Protein AF-0000000077170515 (afdb_homodimer)

Organism: Gloeobacter violaceus (strain ATCC 29082 / PCC 7421) (NCBI:txid251221)

Secondary structure (DSSP, 8-state):
----EEE-HHHHHHHHTT-HHHHHHHHTS-GGGEEEEHHHHHHHHHHHHH-HHHHHHHHHHHHHHHHHSEEEPB-HHHHHHHHHHHHHHHHTT----HHHHHHHHHHHHHTPEEE-S-HHHHTTSTT-EEE-S--/----EEE-HHHHHHHHTT-HHHHHHHHTS-GGGEEEEHHHHHHHHHHHHH-HHHHHHHHHHHHHHHHHSEEEPB-HHHHHHHHHHHHHHHHTT----HHHHHHHHHHHHHTPEEE-S-HHHHTTSTT-EEE-S--

Solvent-accessible surface area (backbone atoms only — not comparable to full-atom values): 13955 Å² total; per-residue (Å²): 132,93,70,42,34,35,45,32,58,65,39,52,51,34,41,67,68,57,32,65,44,35,44,53,51,55,74,72,41,62,44,90,35,35,28,35,39,15,67,43,46,15,53,49,46,21,52,41,65,75,36,58,76,59,23,67,70,37,46,64,56,49,52,53,48,61,72,55,35,42,73,40,54,42,35,60,64,22,18,43,39,14,7,50,49,46,35,54,27,46,76,70,71,58,62,75,53,77,67,54,34,49,54,48,8,41,27,43,63,69,69,26,38,32,29,31,76,61,52,79,68,53,68,72,44,83,81,58,42,77,43,52,47,75,107,131,92,68,43,35,36,46,32,59,65,40,52,51,35,40,67,67,58,34,64,45,36,44,55,52,53,73,73,42,62,45,89,34,34,28,35,40,15,67,43,47,15,53,50,45,20,53,43,65,75,36,58,76,59,23,68,70,37,46,64,55,49,52,51,48,61,72,56,34,43,74,40,54,42,35,60,65,21,18,43,38,13,8,48,50,47,36,54,28,46,76,69,72,60,62,75,53,78,68,55,34,48,52,48,9,40,25,43,61,68,67,26,36,33,30,31,78,62,51,80,68,53,68,73,42,84,80,57,40,77,42,51,47,74,106

pLDDT: mean 96.6, std 4.97, range [54.0, 98.94]

InterPro domains:
  IPR002716 PIN domain [PF01850] (5-127)
  IPR029060 PIN-like domain superfamily [SSF88723] (2-133)
  IPR050556 Type II toxin-antitoxin system RNase [PTHR33653] (4-133)

Nearest PDB structures (foldseek):
  5ecw-assembly1_A  TM=9.089E-01  e=9.922E-14  Shigella flexner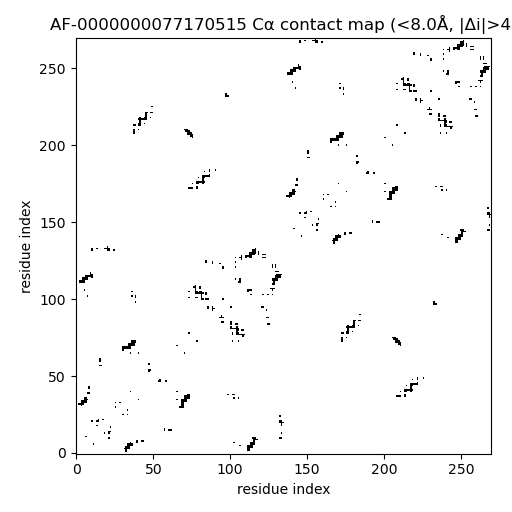i
  5ecy-assembly1_E  TM=9.154E-01  e=2.006E-13  Shigella flexneri
  5ed0-assembly2_B  TM=9.143E-01  e=5.957E-13  Shigella flexneri
  5ecw-assembly1_B  TM=9.110E-01  e=2.143E-12  Shigella flexneri
  3zvk-assembly1_B  TM=9.187E-01  e=6.375E-11  Rickettsia felis

Structure (mmCIF, N/CA/C/O backbone):
data_AF-0000000077170515-model_v1
#
loop_
_entity.id
_entity.type
_entity.pdbx_description
1 polymer 'Gll0844 protein'
#
loop_
_atom_site.group_PDB
_atom_site.id
_atom_site.type_symbol
_atom_site.label_atom_id
_atom_site.label_alt_id
_atom_site.label_comp_id
_atom_site.label_asym_id
_atom_site.label_entity_id
_atom_site.label_seq_id
_atom_site.pdbx_PDB_ins_code
_atom_site.Cartn_x
_atom_site.Cartn_y
_atom_site.Cartn_z
_atom_site.occupancy
_atom_site.B_iso_or_equiv
_atom_site.auth_seq_id
_atom_site.auth_comp_id
_atom_site.auth_asym_id
_atom_site.auth_atom_id
_atom_site.pdbx_PDB_model_num
ATOM 1 N N . MET A 1 1 ? 9.633 26.766 -10.227 1 55.41 1 MET A N 1
ATOM 2 C CA . MET A 1 1 ? 9.258 25.375 -10.453 1 55.41 1 MET A CA 1
ATOM 3 C C . MET A 1 1 ? 8.203 24.922 -9.445 1 55.41 1 MET A C 1
ATOM 5 O O . MET A 1 1 ? 8.359 25.141 -8.242 1 55.41 1 MET A O 1
ATOM 9 N N . THR A 1 2 ? 6.926 24.75 -9.836 1 79.5 2 THR A N 1
ATOM 10 C CA . THR A 1 2 ? 5.844 24.469 -8.898 1 79.5 2 THR A CA 1
ATOM 11 C C . THR A 1 2 ? 5.973 23.062 -8.328 1 79.5 2 THR A C 1
ATOM 13 O O . THR A 1 2 ? 6.145 22.094 -9.07 1 79.5 2 THR A O 1
ATOM 16 N N . PHE A 1 3 ? 6.258 23.062 -6.977 1 90.38 3 PHE A N 1
ATOM 17 C CA . PHE A 1 3 ? 6.488 21.766 -6.324 1 90.38 3 PHE A CA 1
ATOM 18 C C . PHE A 1 3 ? 5.184 21.188 -5.793 1 90.38 3 PHE A C 1
ATOM 20 O O . PHE A 1 3 ? 4.328 21.922 -5.293 1 90.38 3 PHE A O 1
ATOM 27 N N . VAL A 1 4 ? 5.031 19.922 -6.07 1 97.69 4 VAL A N 1
ATOM 28 C CA . VAL A 1 4 ? 3.91 19.219 -5.465 1 97.69 4 VAL A CA 1
ATOM 29 C C . VAL A 1 4 ? 4.379 18.5 -4.203 1 97.69 4 VAL A C 1
ATOM 31 O O . VAL A 1 4 ? 5.461 17.906 -4.188 1 97.69 4 VAL A O 1
ATOM 34 N N . TYR A 1 5 ? 3.549 18.594 -3.125 1 98.81 5 TYR A N 1
ATOM 35 C CA . TYR A 1 5 ? 3.879 18.031 -1.819 1 98.81 5 TYR A CA 1
ATOM 36 C C . TYR A 1 5 ? 3.088 16.766 -1.557 1 98.81 5 TYR A C 1
ATOM 38 O O . TYR A 1 5 ? 1.899 16.688 -1.874 1 98.81 5 TYR A O 1
ATOM 46 N N . LEU A 1 6 ? 3.75 15.766 -1.093 1 98.94 6 LEU A N 1
ATOM 47 C CA . LEU A 1 6 ? 3.113 14.586 -0.512 1 98.94 6 LEU A CA 1
ATOM 48 C C . LEU A 1 6 ? 3.248 14.594 1.008 1 98.94 6 LEU A C 1
ATOM 50 O O . LEU A 1 6 ? 4.355 14.484 1.537 1 98.94 6 LEU A O 1
ATOM 54 N N . LEU A 1 7 ? 2.143 14.781 1.696 1 98.88 7 LEU A N 1
ATOM 55 C CA . LEU A 1 7 ? 2.172 14.852 3.152 1 98.88 7 LEU A CA 1
ATOM 56 C C . LEU A 1 7 ? 2.203 13.453 3.762 1 98.88 7 LEU A C 1
ATOM 58 O O . LEU A 1 7 ? 1.388 12.602 3.406 1 98.88 7 LEU A O 1
ATOM 62 N N . ASP A 1 8 ? 3.16 13.25 4.648 1 98.75 8 ASP A N 1
ATOM 63 C CA . ASP A 1 8 ? 3.213 12.07 5.504 1 98.75 8 ASP A CA 1
ATOM 64 C C . ASP A 1 8 ? 2.023 12.023 6.461 1 98.75 8 ASP A C 1
ATOM 66 O O . ASP A 1 8 ? 1.388 13.055 6.711 1 98.75 8 ASP A O 1
ATOM 70 N N . THR A 1 9 ? 1.786 10.859 6.93 1 98.12 9 THR A N 1
ATOM 71 C CA . THR A 1 9 ? 0.672 10.695 7.859 1 98.12 9 THR A CA 1
ATOM 72 C C . THR A 1 9 ? 0.878 11.555 9.102 1 98.12 9 THR A C 1
ATOM 74 O O . THR A 1 9 ? -0.076 12.125 9.633 1 98.12 9 THR A O 1
ATOM 77 N N . CYS A 1 10 ? 2.098 11.664 9.547 1 97.69 10 CYS A N 1
ATOM 78 C CA . CYS A 1 10 ? 2.359 12.477 10.727 1 97.69 10 CYS A CA 1
ATOM 79 C C . CYS A 1 10 ? 2.051 13.945 10.461 1 97.69 10 CYS A C 1
ATOM 81 O O . CYS A 1 10 ? 1.599 14.656 11.352 1 97.69 10 CYS A O 1
ATOM 83 N N . THR A 1 11 ? 2.299 14.398 9.258 1 98.56 11 THR A N 1
ATOM 84 C CA . THR A 1 11 ? 1.987 15.773 8.906 1 98.56 11 THR A CA 1
ATOM 85 C C . THR A 1 11 ? 0.478 15.992 8.852 1 98.56 11 THR A C 1
ATOM 87 O O . THR A 1 11 ? -0.02 17.031 9.312 1 98.56 11 THR A O 1
ATOM 90 N N . VAL A 1 12 ? -0.247 15.07 8.352 1 98.19 12 VAL A N 1
ATOM 91 C CA . VAL A 1 12 ? -1.704 15.148 8.328 1 98.19 12 VAL A CA 1
ATOM 92 C C . VAL A 1 12 ? -2.246 15.164 9.758 1 98.19 12 VAL A C 1
ATOM 94 O O . VAL A 1 12 ? -3.162 15.93 10.07 1 98.19 12 VAL A O 1
ATOM 97 N N . SER A 1 13 ? -1.681 14.312 10.602 1 95.94 13 SER A N 1
ATOM 98 C CA . SER A 1 13 ? -2.055 14.312 12.016 1 95.94 13 SER A CA 1
ATOM 99 C C . SER A 1 13 ? -1.781 15.664 12.664 1 95.94 13 SER A C 1
ATOM 101 O O . SER A 1 13 ? -2.598 16.156 13.438 1 95.94 13 SER A O 1
ATOM 103 N N . ASP A 1 14 ? -0.645 16.234 12.344 1 97.12 14 ASP A N 1
ATOM 104 C CA . ASP A 1 14 ? -0.304 17.562 12.852 1 97.12 14 ASP A CA 1
ATOM 105 C C . ASP A 1 14 ? -1.329 18.609 12.406 1 97.12 14 ASP A C 1
ATOM 107 O O . ASP A 1 14 ? -1.715 19.484 13.18 1 97.12 14 ASP A O 1
ATOM 111 N N . PHE A 1 15 ? -1.752 18.5 11.203 1 97.62 15 PHE A N 1
ATOM 112 C CA . PHE A 1 15 ? -2.785 19.391 10.688 1 97.62 15 PHE A CA 1
ATOM 113 C C . PHE A 1 15 ? -4.074 19.25 11.492 1 97.62 15 PHE A C 1
ATOM 115 O O . PHE A 1 15 ? -4.664 20.234 11.914 1 97.62 15 PHE A O 1
ATOM 122 N N . ALA A 1 16 ? -4.492 17.984 11.672 1 95.19 16 ALA A N 1
ATOM 123 C CA . ALA A 1 16 ? -5.727 17.703 12.398 1 95.19 16 ALA A CA 1
ATOM 124 C C . ALA A 1 16 ? -5.664 18.25 13.82 1 95.19 16 ALA A C 1
ATOM 126 O O . ALA A 1 16 ? -6.688 18.641 14.391 1 95.19 16 ALA A O 1
ATOM 127 N N . LYS A 1 17 ? -4.453 18.328 14.344 1 93.75 17 LYS A N 1
ATOM 128 C CA . LYS A 1 17 ? -4.242 18.812 15.703 1 93.75 17 LYS A CA 1
ATOM 129 C C . LYS A 1 17 ? -3.963 20.312 15.703 1 93.75 17 LYS A C 1
ATOM 131 O O . LYS A 1 17 ? -3.572 20.875 16.734 1 93.75 17 LYS A O 1
ATOM 136 N N . ALA A 1 18 ? -4.031 20.922 14.617 1 95.5 18 ALA A N 1
ATOM 137 C CA . ALA A 1 18 ? -3.883 22.359 14.461 1 95.5 18 ALA A CA 1
ATOM 138 C C . ALA A 1 18 ? -2.479 22.812 14.844 1 95.5 18 ALA A C 1
ATOM 140 O O . ALA A 1 18 ? -2.311 23.844 15.492 1 95.5 18 ALA A O 1
ATOM 141 N N . GLN A 1 19 ? -1.562 21.984 14.508 1 97 19 GLN A N 1
ATOM 142 C CA . GLN A 1 19 ? -0.18 22.406 14.695 1 97 19 GLN A CA 1
ATOM 143 C C . GLN A 1 19 ? 0.113 23.688 13.898 1 97 19 GLN A C 1
ATOM 145 O O . GLN A 1 19 ? -0.048 23.719 12.68 1 97 19 GLN A O 1
ATOM 150 N N . PRO A 1 20 ? 0.641 24.719 14.57 1 97.12 20 PRO A N 1
ATOM 151 C CA . PRO A 1 20 ? 0.663 26.047 13.953 1 97.12 20 PRO A CA 1
ATOM 152 C C . PRO A 1 20 ? 1.506 26.094 12.68 1 97.12 20 PRO A C 1
ATOM 154 O O . PRO A 1 20 ? 1.082 26.672 11.68 1 97.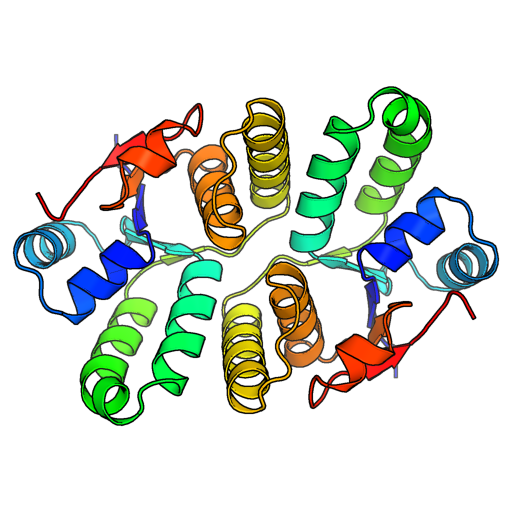12 20 PRO A O 1
ATOM 157 N N . GLY A 1 21 ? 2.674 25.562 12.672 1 97.38 21 GLY A N 1
ATOM 158 C CA . GLY A 1 21 ? 3.525 25.562 11.492 1 97.38 21 GLY A CA 1
ATOM 159 C C . GLY A 1 21 ? 2.908 24.844 10.312 1 97.38 21 GLY A C 1
ATOM 160 O O . GLY A 1 21 ? 2.967 25.328 9.18 1 97.38 21 GLY A O 1
ATOM 161 N N . VAL A 1 22 ? 2.301 23.719 10.594 1 98.44 22 VAL A N 1
ATOM 162 C CA . VAL A 1 22 ? 1.679 22.922 9.547 1 98.44 22 VAL A CA 1
ATOM 163 C C . VAL A 1 22 ? 0.457 23.656 8.992 1 98.44 22 VAL A C 1
ATOM 165 O O . VAL A 1 22 ? 0.271 23.734 7.777 1 98.44 22 VAL A O 1
ATOM 168 N N . ILE A 1 23 ? -0.351 24.266 9.844 1 97.44 23 ILE A N 1
ATOM 169 C CA . ILE A 1 23 ? -1.523 25.016 9.422 1 97.44 23 ILE A CA 1
ATOM 170 C C . ILE A 1 23 ? -1.093 26.188 8.523 1 97.44 23 ILE A C 1
ATOM 172 O O . ILE A 1 23 ? -1.673 26.406 7.461 1 97.44 23 ILE A O 1
ATOM 176 N N . ALA A 1 24 ? -0.108 26.906 8.922 1 97.75 24 ALA A N 1
ATOM 177 C CA . ALA A 1 24 ? 0.371 28.047 8.164 1 97.75 24 ALA A CA 1
ATOM 178 C C . ALA A 1 24 ? 0.843 27.625 6.773 1 97.75 24 ALA A C 1
ATOM 180 O O . ALA A 1 24 ? 0.533 28.297 5.777 1 97.75 24 ALA A O 1
ATOM 181 N N . ARG A 1 25 ? 1.587 26.531 6.723 1 97.81 25 ARG A N 1
ATOM 182 C CA . ARG A 1 25 ? 2.105 26.031 5.449 1 97.81 25 ARG A CA 1
ATOM 183 C C . ARG A 1 25 ? 0.971 25.594 4.531 1 97.81 25 ARG A C 1
ATOM 185 O O . ARG A 1 25 ? 0.968 25.906 3.34 1 97.81 25 ARG A O 1
ATOM 192 N N . ILE A 1 26 ? 0.025 24.875 5.047 1 96.94 26 ILE A N 1
ATOM 193 C CA . ILE A 1 26 ? -1.099 24.406 4.25 1 96.94 26 ILE A CA 1
ATOM 194 C C . ILE A 1 26 ? -1.893 25.594 3.711 1 96.94 26 ILE A C 1
ATOM 196 O O . ILE A 1 26 ? -2.254 25.625 2.533 1 96.94 26 ILE A O 1
ATOM 200 N N . LYS A 1 27 ? -2.104 26.578 4.523 1 95.69 27 LYS A N 1
ATOM 201 C CA . LYS A 1 27 ? -2.885 27.75 4.133 1 95.69 27 LYS A CA 1
ATOM 202 C C . LYS A 1 27 ? -2.164 28.562 3.062 1 95.69 27 LYS A C 1
ATOM 204 O O . LYS A 1 27 ? -2.805 29.203 2.236 1 95.69 27 LYS A O 1
ATOM 209 N N . SER A 1 28 ? -0.902 28.453 3.041 1 96.56 28 SER A N 1
ATOM 210 C CA . SER A 1 28 ? -0.118 29.266 2.111 1 96.56 28 SER A CA 1
ATOM 211 C C . SER A 1 28 ? 0.21 28.484 0.842 1 96.56 28 SER A C 1
ATOM 213 O O . SER A 1 28 ? 0.923 28.969 -0.032 1 96.56 28 SER A O 1
ATOM 215 N N . THR A 1 29 ? -0.206 27.25 0.773 1 96.94 29 THR A N 1
ATOM 216 C CA . THR A 1 29 ? 0.056 26.391 -0.382 1 96.94 29 THR A CA 1
ATOM 217 C C . THR A 1 29 ? -1.237 26.094 -1.133 1 96.94 29 THR A C 1
ATOM 219 O O . THR A 1 29 ? -2.242 25.719 -0.524 1 96.94 29 THR A O 1
ATOM 222 N N . ALA A 1 30 ? -1.264 26.328 -2.43 1 96.56 30 ALA A N 1
ATOM 223 C CA . ALA A 1 30 ? -2.449 25.984 -3.215 1 96.56 30 ALA A CA 1
ATOM 224 C C . ALA A 1 30 ? -2.842 24.531 -3.018 1 96.56 30 ALA A C 1
ATOM 226 O O . ALA A 1 30 ? -1.992 23.641 -3.08 1 96.56 30 ALA A O 1
ATOM 227 N N . PRO A 1 31 ? -4.133 24.25 -2.793 1 96.12 31 PRO A N 1
ATOM 228 C CA . PRO A 1 31 ? -4.578 22.875 -2.564 1 96.12 31 PRO A CA 1
ATOM 229 C C . PRO A 1 31 ? -4.152 21.922 -3.68 1 96.12 31 PRO A C 1
ATOM 231 O O . PRO A 1 31 ? -3.902 20.75 -3.428 1 96.12 31 PRO A O 1
ATOM 234 N N . THR A 1 32 ? -4.035 22.406 -4.871 1 96.31 32 THR A N 1
ATOM 235 C CA . THR A 1 32 ? -3.676 21.578 -6.016 1 96.31 32 THR A CA 1
ATOM 236 C C . THR A 1 32 ? -2.223 21.125 -5.918 1 96.31 32 THR A C 1
ATOM 238 O O . THR A 1 32 ? -1.807 20.203 -6.633 1 96.31 32 THR A O 1
ATOM 241 N N . LEU A 1 33 ? -1.468 21.766 -5.031 1 98.19 33 LEU A N 1
ATOM 242 C CA . LEU A 1 33 ? -0.062 21.406 -4.848 1 98.19 33 LEU A CA 1
ATOM 243 C C . LEU A 1 33 ? 0.123 20.516 -3.627 1 98.19 33 LEU A C 1
ATOM 245 O O . LEU A 1 33 ? 1.233 20.062 -3.352 1 98.19 33 LEU A O 1
ATOM 249 N N . VAL A 1 34 ? -0.912 20.266 -2.9 1 98.69 34 VAL A N 1
ATOM 250 C CA . VAL A 1 34 ? -0.881 19.406 -1.717 1 98.69 34 VAL A CA 1
ATOM 251 C C . VAL A 1 34 ? -1.541 18.078 -2.027 1 98.69 34 VAL A C 1
ATOM 253 O O . VAL A 1 34 ? -2.639 18.031 -2.588 1 98.69 34 VAL A O 1
ATOM 256 N N . SER A 1 35 ? -0.799 17.016 -1.716 1 98.88 35 SER A N 1
ATOM 257 C CA . SER A 1 35 ? -1.351 15.672 -1.935 1 98.88 35 SER A CA 1
ATOM 258 C C . SER A 1 35 ? -1.133 14.781 -0.719 1 98.88 35 SER A C 1
ATOM 260 O O . SER A 1 35 ? -0.274 15.062 0.119 1 98.88 35 SER A O 1
ATOM 262 N N . ILE A 1 36 ? -1.999 13.844 -0.651 1 98.88 36 ILE A N 1
ATOM 263 C CA . ILE A 1 36 ? -1.756 12.68 0.188 1 98.88 36 ILE A CA 1
ATOM 264 C C . ILE A 1 36 ? -1.961 11.398 -0.628 1 98.88 36 ILE A C 1
ATOM 266 O O . ILE A 1 36 ? -2.566 11.438 -1.702 1 98.88 36 ILE A O 1
ATOM 270 N N . SER A 1 37 ? -1.35 10.344 -0.11 1 98.94 37 SER A N 1
ATOM 271 C CA . SER A 1 37 ? -1.475 9.039 -0.765 1 98.94 37 SER A CA 1
ATOM 272 C C . SER A 1 37 ? -2.705 8.289 -0.272 1 98.94 37 SER A C 1
ATOM 274 O O . SER A 1 37 ? -3.133 8.469 0.87 1 98.94 37 SER A O 1
ATOM 276 N N . SER A 1 38 ? -3.234 7.387 -1.111 1 98.94 38 SER A N 1
ATOM 277 C CA . SER A 1 38 ? -4.238 6.438 -0.641 1 98.94 38 SER A CA 1
ATOM 278 C C . SER A 1 38 ? -3.742 5.668 0.58 1 98.94 38 SER A C 1
ATOM 280 O O . SER A 1 38 ? -4.531 5.312 1.459 1 98.94 38 SER A O 1
ATOM 282 N N . ILE A 1 39 ? -2.447 5.488 0.726 1 98.94 39 ILE A N 1
ATOM 283 C CA . ILE A 1 39 ? -1.857 4.828 1.887 1 98.94 39 ILE A CA 1
ATOM 284 C C . ILE A 1 39 ? -2.135 5.652 3.143 1 98.94 39 ILE A C 1
ATOM 286 O O . ILE A 1 39 ? -2.488 5.102 4.188 1 98.94 39 ILE A O 1
ATOM 290 N N . THR A 1 40 ? -1.933 6.957 3.002 1 98.81 40 THR A N 1
ATOM 291 C CA . THR A 1 40 ? -2.219 7.852 4.117 1 98.81 40 THR A CA 1
ATOM 292 C C . THR A 1 40 ? -3.689 7.773 4.512 1 98.81 40 THR A C 1
ATOM 294 O O . THR A 1 40 ? -4.02 7.766 5.703 1 98.81 40 THR A O 1
ATOM 297 N N . VAL A 1 41 ? -4.566 7.652 3.529 1 98.69 41 VAL A N 1
ATOM 298 C CA . VAL A 1 41 ? -5.996 7.543 3.801 1 98.69 41 VAL A CA 1
ATOM 299 C C . VAL A 1 41 ? -6.281 6.258 4.574 1 98.69 41 VAL A C 1
ATOM 301 O O . VAL A 1 41 ? -7.09 6.254 5.508 1 98.69 41 VAL A O 1
ATOM 304 N N . MET A 1 42 ? -5.668 5.145 4.191 1 98.75 42 MET A N 1
ATOM 305 C CA . MET A 1 42 ? -5.816 3.891 4.922 1 98.75 42 MET A CA 1
ATOM 306 C C . MET A 1 42 ? -5.445 4.07 6.391 1 98.75 42 MET A C 1
ATOM 308 O O . MET A 1 42 ? -6.176 3.629 7.281 1 98.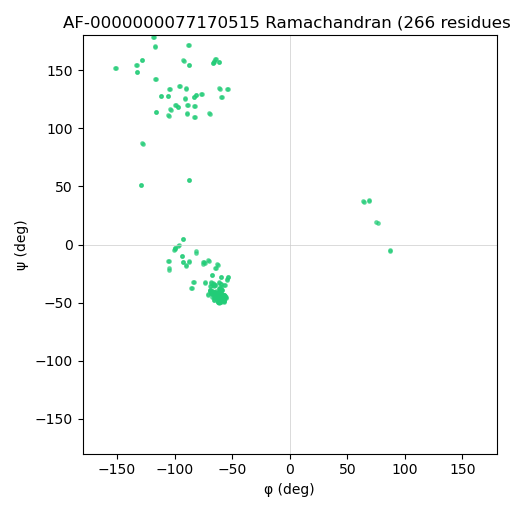75 42 MET A O 1
ATOM 312 N N . GLU A 1 43 ? -4.328 4.742 6.641 1 98.12 43 GLU A N 1
ATOM 313 C CA . GLU A 1 43 ? -3.869 4.969 8.008 1 98.12 43 GLU A CA 1
ATOM 314 C C . GLU A 1 43 ? -4.855 5.84 8.781 1 98.12 43 GLU A C 1
ATOM 316 O O . GLU A 1 43 ? -5.121 5.59 9.961 1 98.12 43 GLU A O 1
ATOM 321 N N . ILE A 1 44 ? -5.375 6.879 8.141 1 96.81 44 ILE A N 1
ATOM 322 C CA . ILE A 1 44 ? -6.348 7.777 8.75 1 96.81 44 ILE A CA 1
ATOM 323 C C . ILE A 1 44 ? -7.605 6.996 9.125 1 96.81 44 ILE A C 1
ATOM 325 O O . ILE A 1 44 ? -8.078 7.074 10.266 1 96.81 44 ILE A O 1
ATOM 329 N N . GLU A 1 45 ? -8.109 6.227 8.164 1 96.25 45 GLU A N 1
ATOM 330 C CA . GLU A 1 45 ? -9.32 5.449 8.383 1 96.25 45 GLU A CA 1
ATOM 331 C C . GLU A 1 45 ? -9.148 4.477 9.547 1 96.25 45 GLU A C 1
ATOM 333 O O . GLU A 1 45 ? -10.039 4.348 10.391 1 96.25 45 GLU A O 1
ATOM 338 N N . CYS A 1 46 ? -8.07 3.83 9.555 1 96.88 46 CYS A N 1
ATOM 339 C CA . CYS A 1 46 ? -7.777 2.904 10.641 1 96.88 46 CYS A CA 1
ATOM 340 C C . CYS A 1 46 ? -7.719 3.633 11.977 1 96.88 46 CYS A C 1
ATOM 342 O O . CYS A 1 46 ? -8.336 3.203 12.953 1 96.88 46 CYS A O 1
ATOM 344 N N . GLY A 1 47 ? -7.008 4.723 12.039 1 95.56 47 GLY A N 1
ATOM 345 C CA . GLY A 1 47 ? -6.828 5.488 13.266 1 95.56 47 GLY A CA 1
ATOM 346 C C . GLY A 1 47 ? -8.133 6 13.844 1 95.56 47 GLY A C 1
ATOM 347 O O . GLY A 1 47 ? -8.312 6.023 15.062 1 95.56 47 GLY A O 1
ATOM 348 N N . LEU A 1 48 ? -9.008 6.418 12.984 1 94.69 48 LEU A N 1
ATOM 349 C CA . LEU A 1 48 ? -10.289 6.965 13.422 1 94.69 48 LEU A CA 1
ATOM 350 C C . LEU A 1 48 ? -11.125 5.902 14.125 1 94.69 48 LEU A C 1
ATOM 352 O O . LEU A 1 48 ? -11.977 6.223 14.953 1 94.69 48 LEU A O 1
ATOM 356 N N . GLN A 1 49 ? -10.82 4.645 13.883 1 93.81 49 GLN A N 1
ATOM 357 C CA . GLN A 1 49 ? -11.609 3.559 14.461 1 93.81 49 GLN A CA 1
ATOM 358 C C . GLN A 1 49 ? -11.047 3.143 15.82 1 93.81 49 GLN A C 1
ATOM 360 O O . GLN A 1 49 ? -11.727 2.473 16.594 1 93.81 49 GLN A O 1
ATOM 365 N N . PHE A 1 50 ? -9.859 3.477 16.156 1 91.38 50 PHE A N 1
ATOM 366 C CA . PHE A 1 50 ? -9.219 3.049 17.391 1 91.38 50 PHE A CA 1
ATOM 367 C C . PHE A 1 50 ? -9.617 3.967 18.547 1 91.38 50 PHE A C 1
ATOM 369 O O . PHE A 1 50 ? -9.656 3.537 19.703 1 91.38 50 PHE A O 1
ATOM 376 N N . ASN A 1 51 ? -9.836 5.242 18.219 1 86.56 51 ASN A N 1
ATOM 377 C CA . ASN A 1 51 ? -10.195 6.203 19.25 1 86.56 51 ASN A CA 1
ATOM 378 C C . ASN A 1 51 ? -11.461 6.973 18.891 1 86.56 51 ASN A C 1
ATOM 380 O O . ASN A 1 51 ? -11.391 8.117 18.438 1 86.56 51 ASN A O 1
ATOM 384 N N . PRO A 1 52 ? -12.57 6.355 19.266 1 84.81 52 PRO A N 1
ATOM 385 C CA . PRO A 1 52 ? -13.836 6.973 18.859 1 84.81 52 PRO A CA 1
ATOM 386 C C . PRO A 1 52 ? -14.023 8.375 19.438 1 84.81 52 PRO A C 1
ATOM 388 O O . PRO A 1 52 ? -14.602 9.242 18.781 1 84.81 52 PRO A O 1
ATOM 391 N N . LYS A 1 53 ? -13.617 8.617 20.609 1 88.12 53 LYS A N 1
ATOM 392 C CA . LYS A 1 53 ? -13.75 9.938 21.219 1 88.12 53 LYS A CA 1
ATOM 393 C C . LYS A 1 53 ? -12.93 10.977 20.453 1 88.12 53 LYS A C 1
ATOM 395 O O . LYS A 1 53 ? -13.43 12.055 20.125 1 88.12 53 LYS A O 1
ATOM 400 N N . ARG A 1 54 ? -11.773 10.641 20.109 1 86.19 54 ARG A N 1
ATOM 401 C CA . ARG A 1 54 ? -10.93 11.523 19.312 1 86.19 54 ARG A CA 1
ATOM 402 C C . ARG A 1 54 ? -11.469 11.656 17.891 1 86.19 54 ARG A C 1
ATOM 404 O O . ARG A 1 54 ? -11.414 12.734 17.297 1 86.19 54 ARG A O 1
ATOM 411 N N . ALA A 1 55 ? -11.969 10.586 17.469 1 89.88 55 ALA A N 1
ATOM 412 C CA . ALA A 1 55 ? -12.516 10.578 16.109 1 89.88 55 ALA A CA 1
ATOM 413 C C . ALA A 1 55 ? -13.648 11.594 15.977 1 89.88 55 ALA A C 1
ATOM 415 O O . ALA A 1 55 ? -13.781 12.25 14.938 1 89.88 55 ALA A O 1
ATOM 416 N N . GLU A 1 56 ? -14.406 11.672 16.953 1 90.94 56 GLU A N 1
ATOM 417 C CA . GLU A 1 56 ? -15.508 12.625 16.922 1 90.94 56 GLU A CA 1
ATOM 418 C C . GLU A 1 56 ? -15.008 14.047 16.672 1 90.94 56 GLU A C 1
ATOM 420 O O . GLU A 1 56 ? -15.656 14.82 15.961 1 90.94 56 GLU A O 1
ATOM 425 N N . LYS A 1 57 ? -13.977 14.359 17.125 1 91.81 57 LYS A N 1
ATOM 426 C CA . LYS A 1 57 ? -13.43 15.719 17.031 1 91.81 57 LYS A CA 1
ATOM 427 C C . LYS A 1 57 ? -12.68 15.914 15.719 1 91.81 57 LYS A C 1
ATOM 429 O O . LYS A 1 57 ? -12.805 16.969 15.086 1 91.81 57 LYS A O 1
ATOM 434 N N . VAL A 1 58 ? -12 14.961 15.273 1 95 58 VAL A N 1
ATOM 435 C CA . VAL A 1 58 ? -11.055 15.219 14.188 1 95 58 VAL A CA 1
ATOM 436 C C . VAL A 1 58 ? -11.617 14.688 12.875 1 95 58 VAL A C 1
ATOM 438 O O . VAL A 1 58 ? -11.148 15.055 11.797 1 95 58 VAL A O 1
ATOM 441 N N . ALA A 1 59 ? -12.562 13.773 12.891 1 95.31 59 ALA A N 1
ATOM 442 C CA . ALA A 1 59 ? -13.062 13.109 11.695 1 95.31 59 ALA A CA 1
ATOM 443 C C . ALA A 1 59 ? -13.586 14.133 10.68 1 95.31 59 ALA A C 1
ATOM 445 O O . ALA A 1 59 ? -13.258 14.062 9.492 1 95.31 59 ALA A O 1
ATOM 446 N N . PRO A 1 60 ? -14.367 15.172 11.117 1 95.56 60 PRO A N 1
ATOM 447 C CA . PRO A 1 60 ? -14.844 16.141 10.125 1 95.56 60 PRO A CA 1
ATOM 448 C C . PRO A 1 60 ? -13.711 16.953 9.5 1 95.56 60 PRO A C 1
ATOM 450 O O . PRO A 1 60 ? -13.766 17.281 8.312 1 95.56 60 PRO A O 1
ATOM 453 N N . VAL A 1 61 ? -12.734 17.266 10.219 1 95.88 61 VAL A N 1
ATOM 454 C CA . VAL A 1 61 ? -11.586 18.016 9.742 1 95.88 61 VAL A CA 1
ATOM 455 C C . VAL A 1 61 ? -10.812 17.188 8.719 1 95.88 61 VAL A C 1
ATOM 457 O O . VAL A 1 61 ? -10.453 17.703 7.652 1 95.88 61 VAL A O 1
ATOM 460 N N . LEU A 1 62 ? -10.617 15.984 9.055 1 97.12 62 LEU A N 1
ATOM 461 C CA . LEU A 1 62 ? -9.875 15.094 8.164 1 97.12 62 LEU A CA 1
ATOM 462 C C . LEU A 1 62 ? -10.656 14.82 6.887 1 97.12 62 LEU A C 1
ATOM 464 O O . LEU A 1 62 ? -10.086 14.781 5.797 1 97.12 62 LEU A O 1
ATOM 468 N N . ALA A 1 63 ? -11.953 14.648 7.027 1 96.56 63 ALA A N 1
ATOM 469 C CA . ALA A 1 63 ? -12.789 14.445 5.844 1 96.56 63 ALA A CA 1
ATOM 470 C C . ALA A 1 63 ? -12.727 15.648 4.91 1 96.56 63 ALA A C 1
ATOM 472 O O . ALA A 1 63 ? -12.578 15.492 3.695 1 96.56 63 ALA A O 1
ATOM 473 N N . ALA A 1 64 ? -12.805 16.797 5.43 1 96.56 64 ALA A N 1
ATOM 474 C CA . ALA A 1 64 ? -12.719 18.031 4.637 1 96.56 64 ALA A CA 1
ATOM 475 C C . ALA A 1 64 ? -11.344 18.156 3.982 1 96.56 64 ALA A C 1
ATOM 477 O O . ALA A 1 64 ? -11.242 18.594 2.83 1 96.56 64 ALA A O 1
ATOM 478 N N . PHE A 1 65 ? -10.359 17.812 4.73 1 97.44 65 PHE A N 1
ATOM 479 C CA . PHE A 1 65 ? -8.992 17.875 4.211 1 97.44 65 PHE A CA 1
ATOM 480 C C . PHE A 1 65 ? -8.828 16.938 3.025 1 97.44 65 PHE A C 1
ATOM 482 O O . PHE A 1 65 ? -8.344 17.344 1.968 1 97.44 65 PHE A O 1
ATOM 489 N N . VAL A 1 66 ? -9.25 15.688 3.158 1 97.38 66 VAL A N 1
ATOM 490 C CA . VAL A 1 66 ? -9.141 14.68 2.109 1 97.38 66 VAL A CA 1
ATOM 491 C C . VAL A 1 66 ? -9.906 15.141 0.869 1 97.38 66 VAL A C 1
ATOM 493 O O . VAL A 1 66 ? -9.453 14.922 -0.259 1 97.38 66 VAL A O 1
ATOM 496 N N . ASP A 1 67 ? -10.977 15.844 1.095 1 97.06 67 ASP A N 1
ATOM 497 C CA . ASP A 1 67 ? -11.797 16.328 -0.01 1 97.06 67 ASP A CA 1
ATOM 498 C C . ASP A 1 67 ? -11.141 17.516 -0.71 1 97.06 67 ASP A C 1
ATOM 500 O O . ASP A 1 67 ? -11.516 17.859 -1.829 1 97.06 67 ASP A O 1
ATOM 504 N N . SER A 1 68 ? -10.164 18.125 -0.101 1 96.88 68 SER A N 1
ATOM 505 C CA . SER A 1 68 ? -9.664 19.406 -0.588 1 96.88 68 SER A CA 1
ATOM 506 C C . SER A 1 68 ? -8.312 19.234 -1.276 1 96.88 68 SER A C 1
ATOM 508 O O . SER A 1 68 ? -7.852 20.156 -1.969 1 96.88 68 SER A O 1
ATOM 510 N N . VAL A 1 69 ? -7.676 18.094 -1.093 1 97.94 69 VAL A N 1
ATOM 511 C CA . VAL A 1 69 ? -6.336 17.906 -1.641 1 97.94 69 VAL A CA 1
ATOM 512 C C . VAL A 1 69 ? -6.352 16.781 -2.67 1 97.94 69 VAL A C 1
ATOM 514 O O . VAL A 1 69 ? -7.367 16.094 -2.844 1 97.94 69 VAL A O 1
ATOM 517 N N . GLN A 1 70 ? -5.234 16.625 -3.391 1 98.12 70 GLN A N 1
ATOM 518 C CA . GLN A 1 70 ? -5.113 15.523 -4.34 1 98.12 70 GLN A CA 1
ATOM 519 C C . GLN A 1 70 ? -4.836 14.203 -3.621 1 98.12 70 GLN A C 1
ATOM 521 O O . GLN A 1 70 ? -3.957 14.133 -2.76 1 98.12 70 GLN A O 1
ATOM 526 N N . ILE A 1 71 ? -5.602 13.203 -3.934 1 98.81 71 ILE A N 1
ATOM 527 C CA . ILE A 1 71 ? -5.324 11.859 -3.439 1 98.81 71 ILE A CA 1
ATOM 528 C C . ILE A 1 71 ? -4.613 11.055 -4.52 1 98.81 71 ILE A C 1
ATOM 530 O O . ILE A 1 71 ? -5.148 10.859 -5.613 1 98.81 71 ILE A O 1
ATOM 534 N N . LEU A 1 72 ? -3.455 10.602 -4.234 1 98.88 72 LEU A N 1
ATOM 535 C CA . LEU A 1 72 ? -2.666 9.836 -5.191 1 98.88 72 LEU A CA 1
ATOM 536 C C . LEU A 1 72 ? -2.832 8.336 -4.957 1 98.88 72 LEU A C 1
ATOM 538 O O . LEU A 1 72 ? -2.518 7.832 -3.877 1 98.88 72 LEU A O 1
ATOM 542 N N . PRO A 1 73 ? -3.363 7.633 -5.973 1 98.94 73 PRO A N 1
ATOM 543 C CA . PRO A 1 73 ? -3.309 6.172 -5.859 1 98.94 73 PRO A CA 1
ATOM 544 C C . PRO A 1 73 ? -1.883 5.629 -5.906 1 98.94 73 PRO A C 1
ATOM 546 O O . PRO A 1 73 ? -0.962 6.336 -6.324 1 98.94 73 PRO A O 1
ATOM 549 N N . LEU A 1 74 ? -1.693 4.461 -5.379 1 98.88 74 LEU A N 1
ATOM 550 C CA . LEU A 1 74 ? -0.404 3.805 -5.562 1 98.88 74 LEU A CA 1
ATOM 551 C C . LEU A 1 74 ? -0.348 3.09 -6.91 1 98.88 74 LEU A C 1
ATOM 553 O O . LEU A 1 74 ? -0.976 2.043 -7.09 1 98.88 74 LEU A O 1
ATOM 557 N N . SER A 1 75 ? 0.408 3.58 -7.805 1 98.75 75 SER A N 1
ATOM 558 C CA . SER A 1 75 ? 0.5 3.057 -9.164 1 98.75 75 SER A CA 1
ATOM 559 C C . SER A 1 75 ? 1.543 1.947 -9.258 1 98.75 75 SER A C 1
ATOM 561 O O . SER A 1 75 ? 2.268 1.686 -8.297 1 98.75 75 SER A O 1
ATOM 563 N N . LEU A 1 76 ? 1.521 1.35 -10.438 1 98.56 76 LEU A N 1
ATOM 564 C CA . LEU A 1 76 ? 2.531 0.344 -10.758 1 98.56 76 LEU A CA 1
ATOM 565 C C . LEU A 1 76 ? 3.936 0.92 -1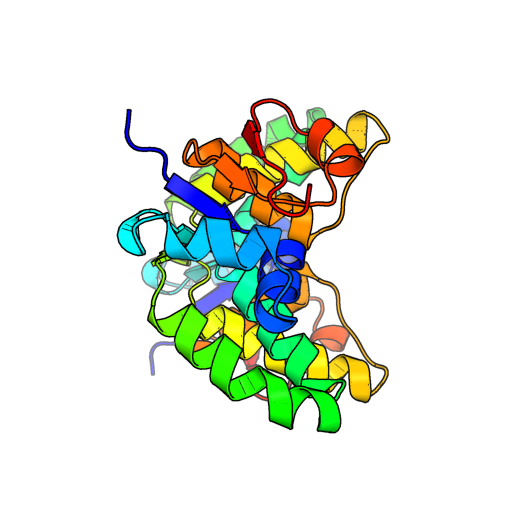0.609 1 98.56 76 LEU A C 1
ATOM 567 O O . LEU A 1 76 ? 4.809 0.297 -10 1 98.56 76 LEU A O 1
ATOM 571 N N . GLU A 1 77 ? 4.172 2.121 -11.117 1 98.69 77 GLU A N 1
ATOM 572 C CA . GLU A 1 77 ? 5.492 2.742 -11.086 1 98.69 77 GLU A CA 1
ATOM 573 C C . GLU A 1 77 ? 5.887 3.129 -9.664 1 98.69 77 GLU A C 1
ATOM 575 O O . GLU A 1 77 ? 7.047 2.992 -9.273 1 98.69 77 GLU A O 1
ATOM 580 N N . ASP A 1 78 ? 4.906 3.639 -8.906 1 98.88 78 ASP A N 1
ATOM 581 C CA . ASP A 1 78 ? 5.164 3.896 -7.496 1 98.88 78 ASP A CA 1
ATOM 582 C C . ASP A 1 78 ? 5.617 2.625 -6.777 1 98.88 78 ASP A C 1
ATOM 584 O O . ASP A 1 78 ? 6.555 2.658 -5.98 1 98.88 78 ASP A O 1
ATOM 588 N N . ALA A 1 79 ? 4.914 1.536 -7.059 1 98.81 79 ALA A N 1
ATOM 589 C CA . ALA A 1 79 ? 5.168 0.247 -6.422 1 98.81 79 ALA A CA 1
ATOM 590 C C . ALA A 1 79 ? 6.57 -0.259 -6.746 1 98.81 79 ALA A C 1
ATOM 592 O O . ALA A 1 79 ? 7.262 -0.794 -5.875 1 98.81 79 ALA A O 1
ATOM 593 N N . ARG A 1 80 ? 6.992 -0.112 -7.973 1 98.31 80 ARG A N 1
ATOM 594 C CA . ARG A 1 80 ? 8.344 -0.521 -8.359 1 98.31 80 ARG A CA 1
ATOM 595 C C . ARG A 1 80 ? 9.398 0.271 -7.598 1 98.31 80 ARG A C 1
ATOM 597 O O . ARG A 1 80 ? 10.359 -0.301 -7.09 1 98.31 80 ARG A O 1
ATOM 604 N N . ALA A 1 81 ? 9.195 1.571 -7.484 1 98.75 81 ALA A N 1
ATOM 605 C CA . ALA A 1 81 ? 10.102 2.41 -6.711 1 98.75 81 ALA A CA 1
ATOM 606 C C . ALA A 1 81 ? 10.125 1.984 -5.242 1 98.75 81 ALA A C 1
ATOM 608 O O . ALA A 1 81 ? 11.195 1.889 -4.633 1 98.75 81 ALA A O 1
ATOM 609 N N . ALA A 1 82 ? 8.961 1.73 -4.707 1 98.88 82 ALA A N 1
ATOM 610 C CA . ALA A 1 82 ? 8.859 1.297 -3.318 1 98.88 82 ALA A CA 1
ATOM 611 C C . ALA A 1 82 ? 9.594 -0.022 -3.098 1 98.88 82 ALA A C 1
ATOM 613 O O . ALA A 1 82 ? 10.266 -0.204 -2.08 1 98.88 82 ALA A O 1
ATOM 614 N N . GLY A 1 83 ? 9.383 -0.955 -4.02 1 98.56 83 GLY A N 1
ATOM 615 C CA . GLY A 1 83 ? 10.086 -2.223 -3.92 1 98.56 83 GLY A CA 1
ATOM 616 C C . GLY A 1 83 ? 11.594 -2.062 -3.891 1 98.56 83 GLY A C 1
ATOM 617 O O . GLY A 1 83 ? 12.281 -2.715 -3.098 1 98.56 83 GLY A O 1
ATOM 618 N N . ALA A 1 84 ? 12.133 -1.211 -4.73 1 97.94 84 ALA A N 1
ATOM 619 C CA . ALA A 1 84 ? 13.562 -0.935 -4.77 1 97.94 84 ALA A CA 1
ATOM 620 C C . ALA A 1 84 ? 14.039 -0.302 -3.463 1 97.94 84 ALA A C 1
ATOM 622 O O . ALA A 1 84 ? 15.094 -0.663 -2.936 1 97.94 84 ALA A O 1
ATOM 623 N N . ILE A 1 85 ? 13.281 0.597 -2.955 1 98.69 85 ILE A N 1
ATOM 624 C CA . ILE A 1 85 ? 13.609 1.272 -1.705 1 98.69 85 ILE A CA 1
ATOM 625 C C . ILE A 1 85 ? 13.648 0.259 -0.564 1 98.69 85 ILE A C 1
ATOM 627 O O . ILE A 1 85 ? 14.594 0.233 0.223 1 98.69 85 ILE A O 1
ATOM 631 N N . ARG A 1 86 ? 12.609 -0.56 -0.466 1 98.56 86 ARG A N 1
ATOM 632 C CA . ARG A 1 86 ? 12.547 -1.569 0.586 1 98.56 86 ARG A CA 1
ATOM 633 C C . ARG A 1 86 ? 13.758 -2.49 0.535 1 98.56 86 ARG A C 1
ATOM 635 O O . ARG A 1 86 ? 14.398 -2.734 1.558 1 98.56 86 ARG A O 1
ATOM 642 N N . ALA A 1 87 ? 14.055 -2.992 -0.629 1 97.75 87 ALA A N 1
ATOM 643 C CA . ALA A 1 87 ? 15.195 -3.891 -0.791 1 97.75 87 ALA A CA 1
ATOM 644 C C . ALA A 1 87 ? 16.5 -3.201 -0.392 1 97.75 87 ALA A C 1
ATOM 646 O O . ALA A 1 87 ? 17.297 -3.762 0.361 1 97.75 87 ALA A O 1
ATOM 647 N N . GLY A 1 88 ? 16.719 -2.002 -0.919 1 97.44 88 GLY A N 1
ATOM 648 C CA . GLY A 1 88 ? 17.938 -1.26 -0.618 1 97.44 88 GLY A CA 1
ATOM 649 C C . GLY A 1 88 ? 18.141 -1.018 0.867 1 97.44 88 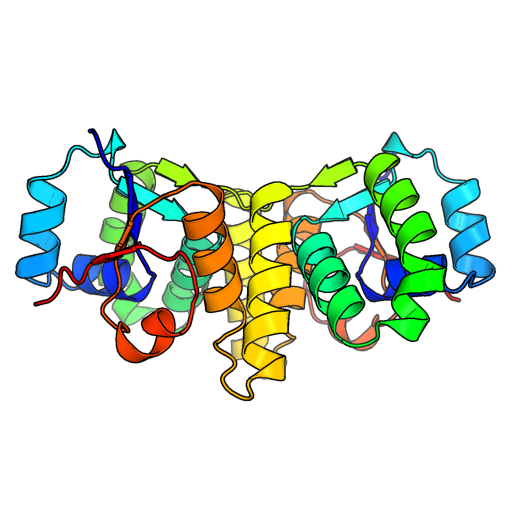GLY A C 1
ATOM 650 O O . GLY A 1 88 ? 19.219 -1.272 1.403 1 97.44 88 GLY A O 1
ATOM 651 N N . LEU A 1 89 ? 17.125 -0.563 1.521 1 98.5 89 LEU A N 1
ATOM 652 C CA . LEU A 1 89 ? 17.219 -0.255 2.943 1 98.5 89 LEU A CA 1
ATOM 653 C C . LEU A 1 89 ? 17.422 -1.526 3.764 1 98.5 89 LEU A C 1
ATOM 655 O O . LEU A 1 89 ? 18.172 -1.531 4.734 1 98.5 89 LEU A O 1
ATOM 659 N N . THR A 1 90 ? 16.688 -2.57 3.418 1 98.06 90 THR A N 1
ATOM 660 C CA . THR A 1 90 ? 16.828 -3.844 4.117 1 98.06 90 THR A CA 1
ATOM 661 C C . THR A 1 90 ? 18.266 -4.367 4.008 1 98.06 90 THR A C 1
ATOM 663 O O . THR A 1 90 ? 18.844 -4.801 5.004 1 98.06 90 THR A O 1
ATOM 666 N N . LYS A 1 91 ? 18.859 -4.328 2.842 1 96.44 91 LYS A N 1
ATOM 667 C CA . LYS A 1 91 ? 20.234 -4.781 2.607 1 96.44 91 LYS A CA 1
ATOM 668 C C . LYS A 1 91 ? 21.234 -3.973 3.43 1 96.44 91 LYS A C 1
ATOM 670 O O . LYS A 1 91 ? 22.266 -4.496 3.852 1 96.44 91 LYS A O 1
ATOM 675 N N . GLN A 1 92 ? 20.906 -2.756 3.629 1 97.12 92 GLN A N 1
ATOM 676 C CA . GLN A 1 92 ? 21.766 -1.866 4.398 1 97.12 92 GLN A CA 1
ATOM 677 C C . GLN A 1 92 ? 21.562 -2.057 5.898 1 97.12 92 GLN A C 1
ATOM 679 O O . GLN A 1 92 ? 22.266 -1.45 6.711 1 97.12 92 GLN A O 1
ATOM 684 N N . GLY A 1 93 ? 20.578 -2.852 6.273 1 97.94 93 GLY A N 1
ATOM 685 C CA . GLY A 1 93 ? 20.281 -3.066 7.68 1 97.94 93 GLY A CA 1
ATOM 686 C C . GLY A 1 93 ? 19.547 -1.902 8.32 1 97.94 93 GLY A C 1
ATOM 687 O O . GLY A 1 93 ? 19.609 -1.722 9.539 1 97.94 93 GLY A O 1
ATOM 688 N N . ARG A 1 94 ? 18.906 -1.002 7.5 1 98.12 94 ARG A N 1
ATOM 689 C CA . ARG A 1 94 ? 18.219 0.186 7.996 1 98.12 94 ARG A CA 1
ATOM 690 C C . ARG A 1 94 ? 16.812 0.27 7.434 1 98.12 94 ARG A C 1
ATOM 692 O O . ARG A 1 94 ? 16.422 1.295 6.867 1 98.12 94 ARG A O 1
ATOM 699 N N . PRO A 1 95 ? 16 -0.821 7.551 1 98.38 95 PRO A N 1
ATOM 700 C CA . PRO A 1 95 ? 14.648 -0.797 7.012 1 98.38 95 PRO A CA 1
ATOM 701 C C . PRO A 1 95 ? 13.773 0.272 7.66 1 98.38 95 PRO A C 1
ATOM 703 O O . PRO A 1 95 ? 14.055 0.714 8.773 1 98.38 95 PRO A O 1
ATOM 706 N N . ILE A 1 96 ? 12.773 0.668 6.973 1 98.38 96 ILE A N 1
ATOM 707 C CA . ILE A 1 96 ? 11.727 1.517 7.527 1 98.38 96 ILE A CA 1
ATOM 708 C C . ILE A 1 96 ? 10.391 0.789 7.469 1 98.38 96 ILE A C 1
ATOM 710 O O . ILE A 1 96 ? 10.312 -0.34 6.977 1 98.38 96 ILE A O 1
ATOM 714 N N . GLY A 1 97 ? 9.297 1.373 7.953 1 98.12 97 GLY A N 1
ATOM 715 C CA . GLY A 1 97 ? 8.008 0.707 8.07 1 98.12 97 GLY A CA 1
ATOM 716 C C . GLY A 1 97 ? 7.391 0.369 6.727 1 98.12 97 GLY A C 1
ATOM 717 O O . GLY A 1 97 ? 7.672 1.028 5.723 1 98.12 97 GLY A O 1
ATOM 718 N N . ALA A 1 98 ? 6.543 -0.597 6.73 1 98.62 98 ALA A N 1
ATOM 719 C CA . ALA A 1 98 ? 5.93 -1.118 5.512 1 98.62 98 ALA A CA 1
ATOM 720 C C . ALA A 1 98 ? 5.195 -0.017 4.754 1 98.62 98 ALA A C 1
ATOM 722 O O . ALA A 1 98 ? 5.367 0.131 3.543 1 98.62 98 ALA A O 1
ATOM 723 N N . TYR A 1 99 ? 4.395 0.752 5.473 1 98.75 99 TYR A N 1
ATOM 724 C CA . TYR A 1 99 ? 3.641 1.813 4.816 1 98.75 99 TYR A CA 1
ATOM 725 C C . TYR A 1 99 ? 4.551 2.98 4.445 1 98.75 99 TYR A C 1
ATOM 727 O O . TYR A 1 99 ? 4.344 3.635 3.422 1 98.75 99 TYR A O 1
ATOM 735 N N . ASP A 1 100 ? 5.574 3.217 5.266 1 98.81 100 ASP A N 1
ATOM 736 C CA . ASP A 1 100 ? 6.551 4.262 4.984 1 98.81 100 ASP A CA 1
ATOM 737 C C . ASP A 1 100 ? 7.262 4.004 3.656 1 98.81 100 ASP A C 1
ATOM 739 O O . ASP A 1 100 ? 7.516 4.938 2.893 1 98.81 100 ASP A O 1
ATOM 743 N N . VAL A 1 101 ? 7.543 2.775 3.408 1 98.88 101 VAL A N 1
ATOM 744 C CA . VAL A 1 101 ? 8.203 2.395 2.162 1 98.88 101 VAL A CA 1
ATOM 745 C C . VAL A 1 101 ? 7.32 2.771 0.975 1 98.88 101 VAL A C 1
ATOM 747 O O . VAL A 1 101 ? 7.816 3.252 -0.047 1 98.88 101 VAL A O 1
ATOM 750 N N . LEU A 1 102 ? 6.043 2.512 1.07 1 98.94 102 LEU A N 1
ATOM 751 C CA . LEU A 1 102 ? 5.105 2.801 -0.009 1 98.94 102 LEU A CA 1
ATOM 752 C C . LEU A 1 102 ? 4.988 4.305 -0.24 1 98.94 102 LEU A C 1
ATOM 754 O O . LEU A 1 102 ? 4.973 4.762 -1.386 1 98.94 102 LEU A O 1
ATOM 758 N N . LEU A 1 103 ? 4.949 5.051 0.837 1 98.94 103 LEU A N 1
ATOM 759 C CA . LEU A 1 103 ? 4.902 6.504 0.729 1 98.94 103 LEU A CA 1
ATOM 760 C C . LEU A 1 103 ? 6.176 7.047 0.089 1 98.94 103 LEU A C 1
ATOM 762 O O . LEU A 1 103 ? 6.113 7.918 -0.78 1 98.94 103 LEU A O 1
ATOM 766 N N . ALA A 1 104 ? 7.281 6.531 0.527 1 98.94 104 ALA A N 1
ATOM 767 C CA . ALA A 1 104 ? 8.562 6.941 -0.039 1 98.94 104 ALA A CA 1
ATOM 768 C C . ALA A 1 104 ? 8.633 6.629 -1.531 1 98.94 104 ALA A C 1
ATOM 770 O O . ALA A 1 104 ? 9.102 7.453 -2.322 1 98.94 104 ALA A O 1
ATOM 771 N N . GLY A 1 105 ? 8.211 5.434 -1.883 1 98.88 105 GLY A N 1
ATOM 772 C CA . GLY A 1 105 ? 8.195 5.066 -3.289 1 98.88 105 GLY A CA 1
ATOM 773 C C . GLY A 1 105 ? 7.371 6.012 -4.145 1 98.88 105 GLY A C 1
ATOM 774 O O . GLY A 1 105 ? 7.781 6.379 -5.246 1 98.88 105 GLY A O 1
ATOM 775 N N . CYS A 1 106 ? 6.176 6.414 -3.666 1 98.88 106 CYS A N 1
ATOM 776 C CA . CYS A 1 106 ? 5.312 7.363 -4.355 1 98.88 106 CYS A CA 1
ATOM 777 C C . CYS A 1 106 ? 6.02 8.695 -4.555 1 98.88 106 CYS A C 1
ATOM 779 O O . CYS A 1 106 ? 6.016 9.25 -5.66 1 98.88 106 CYS A O 1
ATOM 781 N N . ALA A 1 107 ? 6.633 9.188 -3.52 1 98.94 107 ALA A N 1
ATOM 782 C CA . ALA A 1 107 ? 7.301 10.484 -3.57 1 98.94 107 ALA A CA 1
ATOM 783 C C . ALA A 1 107 ? 8.484 10.461 -4.531 1 98.94 107 ALA A C 1
ATOM 785 O O . ALA A 1 107 ? 8.641 11.359 -5.363 1 98.94 107 ALA A O 1
ATOM 786 N N . VAL A 1 108 ? 9.289 9.461 -4.465 1 98.81 108 VAL A N 1
ATOM 787 C CA . VAL A 1 108 ? 10.484 9.344 -5.297 1 98.81 108 VAL A CA 1
ATOM 788 C C . VAL A 1 108 ? 10.086 9.188 -6.762 1 98.81 108 VAL A C 1
ATOM 790 O O . VAL A 1 108 ? 10.625 9.875 -7.633 1 98.81 108 VAL A O 1
ATOM 793 N N . CYS A 1 109 ? 9.156 8.297 -7.023 1 98.62 109 CYS A N 1
ATOM 794 C CA . CYS A 1 109 ? 8.727 8.008 -8.391 1 98.62 109 CYS A CA 1
ATOM 795 C C . CYS A 1 109 ? 8.195 9.258 -9.07 1 98.62 109 CYS A C 1
ATOM 797 O O . CYS A 1 109 ? 8.508 9.523 -10.234 1 98.62 109 CYS A O 1
ATOM 799 N N . ARG A 1 110 ? 7.5 10.047 -8.35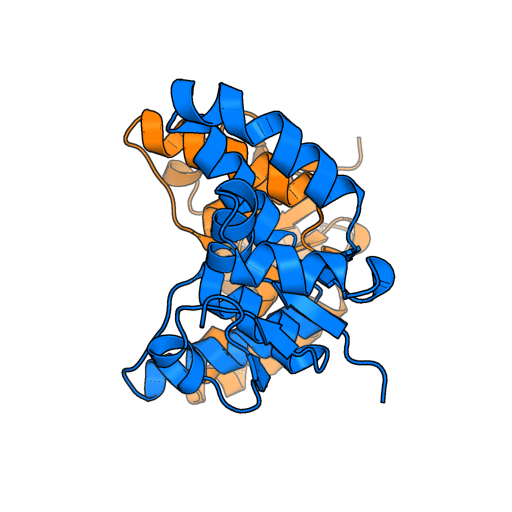9 1 98.44 110 ARG A N 1
ATOM 800 C CA . ARG A 1 110 ? 6.781 11.172 -8.953 1 98.44 110 ARG A CA 1
ATOM 801 C C . ARG A 1 110 ? 7.555 12.477 -8.766 1 98.44 110 ARG A C 1
ATOM 803 O O . ARG A 1 110 ? 7.125 13.531 -9.242 1 98.44 110 ARG A O 1
ATOM 810 N N . GLY A 1 111 ? 8.633 12.391 -8.086 1 98.38 111 GLY A N 1
ATOM 811 C CA . GLY A 1 111 ? 9.461 13.57 -7.871 1 98.38 111 GLY A CA 1
ATOM 812 C C . GLY A 1 111 ? 8.812 14.594 -6.957 1 98.38 111 GLY A C 1
ATOM 813 O O . GLY A 1 111 ? 8.93 15.805 -7.188 1 98.38 111 GLY A O 1
ATOM 814 N N . LEU A 1 112 ? 8.125 14.148 -5.949 1 98.75 112 LEU A N 1
ATOM 815 C CA . LEU A 1 112 ? 7.406 15.031 -5.039 1 98.75 112 LEU A CA 1
ATOM 816 C C . LEU A 1 112 ? 8.281 15.414 -3.848 1 98.75 112 LEU A C 1
ATOM 818 O O . LEU A 1 112 ? 9.227 14.703 -3.512 1 98.75 112 LEU A O 1
ATOM 822 N N . ILE A 1 113 ? 7.934 16.531 -3.219 1 98.81 113 ILE A N 1
ATOM 823 C CA . ILE A 1 113 ? 8.5 16.844 -1.912 1 98.81 113 ILE A CA 1
ATOM 824 C C . ILE A 1 113 ? 7.727 16.109 -0.822 1 98.81 113 ILE A C 1
ATOM 826 O O . ILE A 1 113 ? 6.508 16.25 -0.708 1 98.81 113 ILE A O 1
ATOM 830 N N . PHE A 1 114 ? 8.461 15.312 -0.161 1 98.88 114 PHE A N 1
ATOM 831 C CA . PHE A 1 114 ? 7.859 14.531 0.919 1 98.88 114 PHE A CA 1
ATOM 832 C C . PHE A 1 114 ? 7.918 15.305 2.234 1 98.88 114 PHE A C 1
ATOM 834 O O . PHE A 1 114 ? 9 15.703 2.678 1 98.88 114 PHE A O 1
ATOM 841 N N . VAL A 1 115 ? 6.723 15.57 2.822 1 98.88 115 VAL A N 1
ATOM 842 C CA . VAL A 1 115 ? 6.648 16.391 4.023 1 98.88 115 VAL A CA 1
ATOM 843 C C . VAL A 1 115 ? 6.422 15.508 5.246 1 98.88 115 VAL A C 1
ATOM 845 O O . VAL A 1 115 ? 5.359 14.898 5.391 1 98.88 115 VAL A O 1
ATOM 848 N N . THR A 1 116 ? 7.367 15.492 6.117 1 98.81 116 THR A N 1
ATOM 849 C CA . THR A 1 116 ? 7.344 14.625 7.293 1 98.81 116 THR A CA 1
ATOM 850 C C . THR A 1 116 ? 8.109 15.258 8.445 1 98.81 116 THR A C 1
ATOM 852 O O . THR A 1 116 ? 9.031 16.047 8.227 1 98.81 116 THR A O 1
ATOM 855 N N . SER A 1 117 ? 7.676 14.891 9.656 1 98.19 117 SER A N 1
ATOM 856 C CA . SER A 1 117 ? 8.469 15.266 10.82 1 98.19 117 SER A CA 1
ATOM 857 C C . SER A 1 117 ? 9.438 14.141 11.211 1 98.19 117 SER A C 1
ATOM 859 O O . SER A 1 117 ? 10.289 14.328 12.078 1 98.19 117 SER A O 1
ATOM 861 N N . ASN A 1 118 ? 9.32 12.961 10.625 1 97.94 118 ASN A N 1
ATOM 862 C CA . ASN A 1 118 ? 10.242 11.852 10.844 1 97.94 118 ASN A CA 1
ATOM 863 C C . ASN A 1 118 ? 11.43 11.906 9.891 1 97.94 118 ASN A C 1
ATOM 865 O O . ASN A 1 118 ? 11.719 10.93 9.195 1 97.94 118 ASN A O 1
ATOM 869 N N . THR A 1 119 ? 12.125 13.008 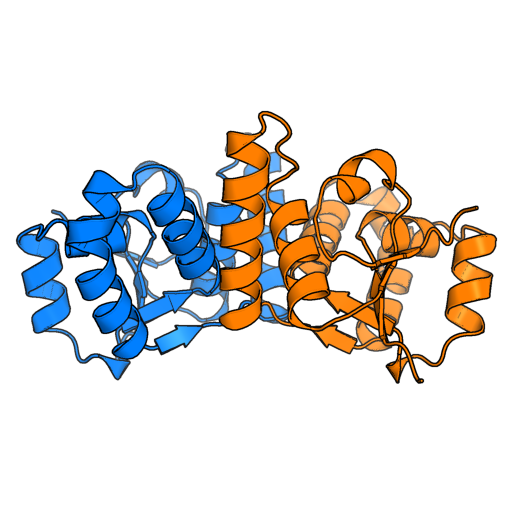9.898 1 97.56 119 THR A N 1
ATOM 870 C CA . THR A 1 119 ? 13.172 13.242 8.914 1 97.56 119 THR A CA 1
ATOM 871 C C . THR A 1 119 ? 14.336 12.273 9.109 1 97.56 119 THR A C 1
ATOM 873 O O . THR A 1 119 ? 14.961 11.836 8.141 1 97.56 119 THR A O 1
ATOM 876 N N . THR A 1 120 ? 14.664 11.859 10.305 1 96.88 120 THR A N 1
ATOM 877 C CA . THR A 1 120 ? 15.766 10.945 10.594 1 96.88 120 THR A CA 1
ATOM 878 C C . THR A 1 120 ? 15.562 9.609 9.883 1 96.88 120 THR A C 1
ATOM 880 O O . THR A 1 120 ? 16.484 9.078 9.273 1 96.88 120 THR A O 1
ATOM 883 N N . GLU A 1 121 ? 14.406 9.18 9.93 1 97.81 121 GLU A N 1
ATOM 884 C CA . GLU A 1 121 ? 14.078 7.906 9.297 1 97.81 121 GLU A CA 1
ATOM 885 C C . GLU A 1 121 ? 14.102 8.023 7.777 1 97.81 121 GLU A C 1
ATOM 887 O O . GLU A 1 121 ? 14.711 7.195 7.094 1 97.81 121 GLU A O 1
ATOM 892 N N . PHE A 1 122 ? 13.586 9.055 7.219 1 98.75 122 PHE A N 1
ATOM 893 C CA . PHE A 1 122 ? 13.344 9.133 5.781 1 98.75 122 PHE A CA 1
ATOM 894 C C . PHE A 1 122 ? 14.578 9.656 5.055 1 98.75 122 PHE A C 1
ATOM 896 O O . PHE A 1 122 ? 14.688 9.531 3.834 1 98.75 122 PHE A O 1
ATOM 903 N N . GLU A 1 123 ? 15.477 10.203 5.766 1 98.31 123 GLU A N 1
ATOM 904 C CA . GLU A 1 123 ? 16.75 10.617 5.176 1 98.31 123 GLU A CA 1
ATOM 905 C C . GLU A 1 123 ? 17.516 9.422 4.629 1 98.31 123 GLU A C 1
ATOM 907 O O . GLU A 1 123 ? 18.406 9.578 3.789 1 98.31 123 GLU A O 1
ATOM 912 N N . ARG A 1 124 ? 17.156 8.266 5.043 1 97.75 124 ARG A N 1
ATOM 913 C CA . ARG A 1 124 ? 17.797 7.035 4.59 1 97.75 124 ARG A CA 1
ATOM 914 C C . ARG A 1 124 ? 17.375 6.688 3.164 1 97.75 124 ARG A C 1
ATOM 916 O O . ARG A 1 124 ? 18 5.84 2.52 1 97.75 124 ARG A O 1
ATOM 923 N N . VAL A 1 125 ? 16.328 7.324 2.736 1 98.69 125 VAL A N 1
ATOM 924 C CA . VAL A 1 125 ? 15.766 6.988 1.43 1 98.69 125 VAL A CA 1
ATOM 925 C C . VAL A 1 125 ? 16.438 7.832 0.349 1 98.69 125 VAL A C 1
ATOM 927 O O . VAL A 1 125 ? 16.219 9.039 0.277 1 98.69 125 VAL A O 1
ATOM 930 N N . GLY A 1 126 ? 17.219 7.188 -0.536 1 97.81 126 GLY A N 1
ATOM 931 C CA . GLY A 1 126 ? 17.859 7.875 -1.641 1 97.81 126 GLY A CA 1
ATOM 932 C C . GLY A 1 126 ? 16.875 8.531 -2.594 1 97.81 126 GLY A C 1
ATOM 933 O O . GLY A 1 126 ? 15.875 7.918 -2.975 1 97.81 126 GLY A O 1
ATOM 934 N N . GLY A 1 127 ? 17.141 9.773 -2.969 1 97.5 127 GLY A N 1
ATOM 935 C CA . GLY A 1 127 ? 16.359 10.461 -3.979 1 97.5 127 GLY A CA 1
ATOM 936 C C . GLY A 1 127 ? 15.141 11.172 -3.41 1 97.5 127 GLY A C 1
ATOM 937 O O . GLY A 1 127 ? 14.422 11.859 -4.137 1 97.5 127 GLY A O 1
ATOM 938 N N . LEU A 1 128 ? 14.914 10.984 -2.16 1 98.5 128 LEU A N 1
ATOM 939 C CA . LEU A 1 128 ? 13.742 11.586 -1.535 1 98.5 128 LEU A CA 1
ATOM 940 C C . LEU A 1 128 ? 14.016 13.039 -1.146 1 98.5 128 LEU A C 1
ATOM 942 O O . LEU A 1 128 ? 15.039 13.336 -0.526 1 98.5 128 LEU A O 1
ATOM 946 N N . ARG A 1 129 ? 13.156 13.961 -1.579 1 98.12 129 ARG A N 1
ATOM 947 C CA . ARG A 1 129 ? 13.195 15.359 -1.159 1 98.12 129 ARG A CA 1
ATOM 948 C C . ARG A 1 129 ? 12.312 15.586 0.064 1 98.12 129 ARG A C 1
ATOM 950 O O . ARG A 1 129 ? 11.109 15.336 0.024 1 98.12 129 ARG A O 1
ATOM 957 N N . LEU A 1 130 ? 12.945 16.156 1.1 1 98.5 130 LEU A N 1
ATOM 958 C CA . LEU A 1 130 ? 12.234 16.219 2.375 1 98.5 130 LEU A CA 1
ATOM 959 C C . LEU A 1 130 ? 11.984 17.656 2.791 1 98.5 130 LEU A C 1
ATOM 961 O O . LEU A 1 130 ? 12.828 18.531 2.57 1 98.5 130 LEU A O 1
ATOM 965 N N . GLU A 1 131 ? 10.852 17.844 3.35 1 98.31 131 GLU A N 1
ATOM 966 C CA . GLU A 1 131 ? 10.562 19.031 4.152 1 98.31 131 GLU A CA 1
ATOM 967 C C . GLU A 1 131 ? 9.906 18.656 5.477 1 98.31 131 GLU A C 1
ATOM 969 O O . GLU A 1 131 ? 9.219 17.625 5.566 1 98.31 131 GLU A O 1
ATOM 974 N N . ASN A 1 132 ? 10.164 19.422 6.465 1 98.56 132 ASN A N 1
ATOM 975 C CA . ASN A 1 132 ? 9.5 19.375 7.762 1 98.56 132 ASN A CA 1
ATOM 976 C C . ASN A 1 132 ? 8.727 20.656 8.055 1 98.56 132 ASN A C 1
ATOM 978 O O . ASN A 1 132 ? 9.32 21.719 8.242 1 98.56 132 ASN A O 1
ATOM 982 N N . TRP A 1 133 ? 7.461 20.531 8.117 1 98.12 133 TRP A N 1
ATOM 983 C CA . TRP A 1 133 ? 6.609 21.703 8.25 1 98.12 133 TRP A CA 1
ATOM 984 C C . TRP A 1 133 ? 6.316 22 9.719 1 98.12 133 TRP A C 1
ATOM 986 O O . TRP A 1 133 ? 5.746 23.047 10.047 1 98.12 133 TRP A O 1
ATOM 996 N N . ARG A 1 134 ? 6.609 21 10.586 1 93.81 134 ARG A N 1
ATOM 997 C CA . ARG A 1 134 ? 6.441 21.234 12.016 1 93.81 134 ARG A CA 1
ATOM 998 C C . ARG A 1 134 ? 7.457 22.234 12.539 1 93.81 134 ARG A C 1
ATOM 1000 O O . ARG A 1 134 ? 7.188 22.969 13.5 1 93.81 134 ARG A O 1
ATOM 1007 N N . SER A 1 135 ? 8.617 22.266 12 1 78.88 135 SER A N 1
ATOM 1008 C CA . SER A 1 135 ? 9.711 23.094 12.508 1 78.88 135 SER A CA 1
ATOM 1009 C C . SER A 1 135 ? 9.602 24.516 12 1 78.88 135 SER A C 1
ATOM 1011 O O . SER A 1 135 ? 9.047 24.766 10.922 1 78.88 135 SER A O 1
ATOM 1013 N N . MET B 1 1 ? -21.672 -15.25 -14.164 1 54 1 MET B N 1
ATOM 1014 C CA . MET B 1 1 ? -21.141 -14.008 -13.617 1 54 1 MET B CA 1
ATOM 1015 C C . MET B 1 1 ? -19.609 -13.984 -13.695 1 54 1 MET B C 1
ATOM 1017 O O . MET B 1 1 ? -18.953 -14.953 -13.312 1 54 1 MET B O 1
ATOM 1021 N N . THR B 1 2 ? -18.984 -13.203 -14.609 1 78.69 2 THR B N 1
ATOM 1022 C CA . THR B 1 2 ? -17.547 -13.242 -14.844 1 78.69 2 THR B CA 1
ATOM 1023 C C . THR B 1 2 ? -16.797 -12.664 -13.648 1 78.69 2 THR B C 1
ATOM 1025 O O . THR B 1 2 ? -17.109 -11.562 -13.188 1 78.69 2 THR B O 1
ATOM 1028 N N . PHE B 1 3 ? -16.062 -13.609 -12.977 1 89.75 3 PHE B N 1
ATOM 1029 C CA . PHE B 1 3 ? -15.359 -13.203 -11.766 1 89.75 3 PHE B CA 1
ATOM 1030 C C . PHE B 1 3 ? -13.953 -12.719 -12.094 1 89.75 3 PHE B C 1
ATOM 1032 O O . PHE B 1 3 ? -13.281 -13.289 -12.953 1 89.75 3 PHE B O 1
ATOM 1039 N N . VAL B 1 4 ? -13.648 -11.609 -11.5 1 97.5 4 VAL B N 1
ATOM 1040 C CA . VAL B 1 4 ? -12.273 -11.141 -11.602 1 97.5 4 VAL B CA 1
ATOM 1041 C C . VAL B 1 4 ? -11.484 -11.594 -10.375 1 97.5 4 VAL B C 1
ATOM 1043 O O . VAL B 1 4 ? -11.984 -11.539 -9.25 1 97.5 4 VAL B O 1
ATOM 1046 N N . TYR B 1 5 ? -10.234 -12.086 -10.617 1 98.81 5 TYR B N 1
ATOM 1047 C CA . TYR B 1 5 ? -9.375 -12.633 -9.578 1 98.81 5 TYR B CA 1
ATOM 1048 C C . TYR B 1 5 ? -8.273 -11.656 -9.211 1 98.81 5 TYR B C 1
ATOM 1050 O O . TYR B 1 5 ? -7.688 -11.016 -10.086 1 98.81 5 TYR B O 1
ATOM 1058 N N . LEU B 1 6 ? -8.062 -11.469 -7.965 1 98.94 6 LEU B N 1
ATOM 1059 C CA . LEU B 1 6 ? -6.867 -10.82 -7.441 1 98.94 6 LEU B CA 1
ATOM 1060 C C . LEU B 1 6 ? -5.922 -11.836 -6.82 1 98.94 6 LEU B C 1
ATOM 1062 O O . LEU B 1 6 ? -6.254 -12.461 -5.809 1 98.94 6 LEU B O 1
ATOM 1066 N N . LEU B 1 7 ? -4.789 -12.055 -7.449 1 98.88 7 LEU B N 1
ATOM 1067 C CA . LEU B 1 7 ? -3.836 -13.047 -6.957 1 98.88 7 LEU B CA 1
ATOM 1068 C C . LEU B 1 7 ? -2.992 -12.469 -5.824 1 98.88 7 LEU B C 1
ATOM 1070 O O . LEU B 1 7 ? -2.43 -11.375 -5.957 1 98.88 7 LEU B O 1
ATOM 1074 N N . ASP B 1 8 ? -2.947 -13.203 -4.727 1 98.75 8 ASP B N 1
ATOM 1075 C CA . ASP B 1 8 ? -2.018 -12.938 -3.635 1 98.75 8 ASP B CA 1
ATOM 1076 C C . ASP B 1 8 ? -0.571 -13.133 -4.086 1 98.75 8 ASP B C 1
ATOM 1078 O O . ASP B 1 8 ? -0.312 -13.805 -5.086 1 98.75 8 ASP B O 1
ATOM 1082 N N . THR B 1 9 ? 0.284 -12.531 -3.342 1 98.12 9 THR B N 1
ATOM 1083 C CA . THR B 1 9 ? 1.699 -12.648 -3.674 1 98.12 9 THR B CA 1
ATOM 1084 C C . THR B 1 9 ? 2.145 -14.109 -3.641 1 98.12 9 THR B C 1
ATOM 1086 O O . THR B 1 9 ? 2.943 -14.539 -4.473 1 98.12 9 THR B O 1
ATOM 1089 N N . CYS B 1 10 ? 1.609 -14.852 -2.715 1 97.69 10 CYS B N 1
ATOM 1090 C CA . CYS B 1 10 ? 1.988 -16.266 -2.635 1 97.69 10 CYS B CA 1
ATOM 1091 C C . CYS B 1 10 ? 1.536 -17.016 -3.877 1 97.69 10 CYS B C 1
ATOM 1093 O O . CYS B 1 10 ? 2.215 -17.938 -4.328 1 97.69 10 CYS B O 1
ATOM 1095 N N . THR B 1 11 ? 0.415 -16.656 -4.43 1 98.56 11 THR B N 1
ATOM 1096 C CA . THR B 1 11 ? -0.067 -17.297 -5.648 1 98.56 11 THR B CA 1
ATOM 1097 C C . THR B 1 11 ? 0.818 -16.938 -6.84 1 98.56 11 THR B C 1
ATOM 1099 O O . THR B 1 11 ? 1.128 -17.781 -7.672 1 98.56 11 THR B O 1
ATOM 1102 N N . VAL B 1 12 ? 1.248 -15.727 -6.914 1 98.25 12 VAL B N 1
ATOM 1103 C CA . VAL B 1 12 ? 2.16 -15.297 -7.969 1 98.25 12 VAL B CA 1
ATOM 1104 C C . VAL B 1 12 ? 3.486 -16.047 -7.844 1 98.25 12 VAL B C 1
ATOM 1106 O O . VAL B 1 12 ? 4.059 -16.484 -8.844 1 98.25 12 VAL B O 1
ATOM 1109 N N . SER B 1 13 ? 3.963 -16.172 -6.609 1 95.94 13 SER B N 1
ATOM 1110 C CA . SER B 1 13 ? 5.172 -16.953 -6.363 1 95.94 13 SER B CA 1
ATOM 1111 C C . SER B 1 13 ? 5.004 -18.391 -6.809 1 95.94 13 SER B C 1
ATOM 1113 O O . SER B 1 13 ? 5.91 -18.984 -7.402 1 95.94 13 SER B O 1
ATOM 1115 N N . ASP B 1 14 ? 3.863 -18.953 -6.512 1 97.12 14 ASP B N 1
ATOM 1116 C CA . ASP B 1 14 ? 3.557 -20.312 -6.945 1 97.12 14 ASP B CA 1
ATOM 1117 C C . ASP B 1 14 ? 3.588 -20.438 -8.469 1 97.12 14 ASP B C 1
ATOM 1119 O O . ASP B 1 14 ? 4.09 -21.406 -9.016 1 97.12 14 ASP B O 1
ATOM 1123 N N . PHE B 1 15 ? 3.074 -19.453 -9.125 1 97.62 15 PHE B N 1
ATOM 1124 C CA . PHE B 1 15 ? 3.115 -19.422 -10.578 1 97.62 15 PHE B CA 1
ATOM 1125 C C . PHE B 1 15 ? 4.555 -19.406 -11.078 1 97.62 15 PHE B C 1
ATOM 1127 O O . PHE B 1 15 ? 4.914 -20.188 -11.969 1 97.62 15 PHE B O 1
ATOM 1134 N N . ALA B 1 16 ? 5.363 -18.516 -10.484 1 95.19 16 ALA B N 1
ATOM 1135 C CA . ALA B 1 16 ? 6.762 -18.391 -10.891 1 95.19 16 ALA B CA 1
ATOM 1136 C C . ALA B 1 16 ? 7.516 -19.703 -10.695 1 95.19 16 ALA B C 1
ATOM 1138 O O . ALA B 1 16 ? 8.445 -20 -11.438 1 95.19 16 ALA B O 1
ATOM 1139 N N . LYS B 1 17 ? 7.043 -20.484 -9.734 1 93.75 17 LYS B N 1
ATOM 1140 C CA . LYS B 1 17 ? 7.668 -21.766 -9.43 1 93.75 17 LYS B CA 1
ATOM 1141 C C . LYS B 1 17 ? 7.004 -22.906 -10.195 1 93.75 17 LYS B C 1
ATOM 1143 O O . LYS B 1 17 ? 7.27 -24.078 -9.93 1 93.75 17 LYS B O 1
ATOM 1148 N N . ALA B 1 18 ? 6.129 -22.609 -11.016 1 95.5 18 ALA B N 1
ATOM 1149 C CA . ALA B 1 18 ? 5.457 -23.562 -11.891 1 95.5 18 ALA B CA 1
ATOM 1150 C C . ALA B 1 18 ? 4.652 -24.578 -11.086 1 95.5 18 ALA B C 1
ATOM 1152 O O . ALA B 1 18 ? 4.648 -25.766 -11.406 1 95.5 18 ALA B O 1
ATOM 1153 N N . GLN B 1 19 ? 4.078 -24.078 -10.055 1 97 19 GLN B N 1
ATOM 1154 C CA . GLN B 1 19 ? 3.16 -24.938 -9.32 1 97 19 GLN B CA 1
ATOM 1155 C C . GLN B 1 19 ? 2.018 -25.406 -10.211 1 97 19 GLN B C 1
ATOM 1157 O O . GLN B 1 19 ? 1.281 -24.594 -10.773 1 97 19 GLN B O 1
ATOM 1162 N N . PRO B 1 20 ? 1.793 -26.734 -10.273 1 97.06 20 PRO B N 1
ATOM 1163 C CA . PRO B 1 20 ? 0.929 -27.266 -11.328 1 97.06 20 PRO B CA 1
ATOM 1164 C C . PRO B 1 20 ? -0.507 -26.766 -11.234 1 97.06 20 PRO B C 1
ATOM 1166 O O . PRO B 1 20 ? -1.101 -26.375 -12.242 1 97.06 20 PRO B O 1
ATOM 1169 N N . GLY B 1 21 ? -1.111 -26.75 -10.102 1 97.38 21 GLY B N 1
ATOM 1170 C CA . GLY B 1 21 ? -2.475 -26.281 -9.938 1 97.38 21 GLY B CA 1
ATOM 1171 C C . GLY B 1 21 ? -2.645 -24.812 -10.312 1 97.38 21 GLY B C 1
ATOM 1172 O O . GLY B 1 21 ? -3.613 -24.453 -10.984 1 97.38 21 GLY B O 1
ATOM 1173 N N . VAL B 1 22 ? -1.686 -24.016 -9.906 1 98.44 22 VAL B N 1
ATOM 1174 C CA . VAL B 1 22 ? -1.733 -22.594 -10.195 1 98.44 22 VAL B CA 1
ATOM 1175 C C . VAL B 1 22 ? -1.549 -22.359 -11.688 1 98.44 22 VAL B C 1
ATOM 1177 O O . VAL B 1 22 ? -2.283 -21.578 -12.297 1 98.44 22 VAL B O 1
ATOM 1180 N N . ILE B 1 23 ? -0.641 -23.062 -12.336 1 97.44 23 ILE B N 1
ATOM 1181 C CA . ILE B 1 23 ? -0.406 -22.953 -13.773 1 97.44 23 ILE B CA 1
ATOM 1182 C C . ILE B 1 23 ? -1.674 -23.328 -14.531 1 97.44 23 ILE B C 1
ATOM 1184 O O . ILE B 1 23 ? -2.092 -22.609 -15.445 1 97.44 23 ILE B O 1
ATOM 1188 N N . ALA B 1 24 ? -2.279 -24.406 -14.18 1 97.75 24 ALA B N 1
ATOM 1189 C CA . ALA B 1 24 ? -3.486 -24.875 -14.859 1 97.75 24 ALA B CA 1
ATOM 1190 C C . ALA B 1 24 ? -4.609 -23.844 -14.758 1 97.75 24 ALA B C 1
ATOM 1192 O O . ALA B 1 24 ? -5.297 -23.562 -15.742 1 97.75 24 ALA B O 1
ATOM 1193 N N . ARG B 1 25 ? -4.77 -23.281 -13.555 1 97.81 25 ARG B N 1
ATOM 1194 C CA . ARG B 1 25 ? -5.824 -22.281 -13.344 1 97.81 25 ARG B CA 1
ATOM 1195 C C . ARG B 1 25 ? -5.562 -21.031 -14.148 1 97.81 25 ARG B C 1
ATOM 1197 O O . ARG B 1 25 ? -6.477 -20.484 -14.773 1 97.81 25 ARG B O 1
ATOM 1204 N N . ILE B 1 26 ? -4.363 -20.547 -14.164 1 97 26 ILE B N 1
ATOM 1205 C CA . ILE B 1 26 ? -4.02 -19.344 -14.906 1 97 26 ILE B CA 1
ATOM 1206 C C . ILE B 1 26 ? -4.25 -19.578 -16.406 1 97 26 ILE B C 1
ATOM 1208 O O . ILE B 1 26 ? -4.832 -18.734 -17.078 1 97 26 ILE B O 1
ATOM 1212 N N . LYS B 1 27 ? -3.881 -20.719 -16.891 1 95.69 27 LYS B N 1
ATOM 1213 C CA . LYS B 1 27 ? -4.012 -21.031 -18.312 1 95.69 27 LYS B CA 1
ATOM 1214 C C . LYS B 1 27 ? -5.48 -21.141 -18.719 1 95.69 27 LYS B C 1
ATOM 1216 O O . LYS B 1 27 ? -5.84 -20.875 -19.859 1 95.69 27 LYS B O 1
ATOM 1221 N N . SER B 1 28 ? -6.289 -21.469 -17.781 1 96.56 28 SER B N 1
ATOM 1222 C CA . SER B 1 28 ? -7.699 -21.688 -18.094 1 96.56 28 SER B CA 1
ATOM 1223 C C . SER B 1 28 ? -8.531 -20.438 -17.812 1 96.56 28 SER B C 1
ATOM 1225 O O . SER B 1 28 ? -9.75 -20.469 -17.969 1 96.56 28 SER B O 1
ATOM 1227 N N . THR B 1 29 ? -7.91 -19.406 -17.344 1 96.94 29 THR B N 1
ATOM 1228 C CA . THR B 1 29 ? -8.594 -18.156 -17.016 1 96.94 29 THR B CA 1
ATOM 1229 C C . THR B 1 29 ? -8.172 -17.047 -17.984 1 96.94 29 THR B C 1
ATOM 1231 O O . THR B 1 29 ? -6.977 -16.844 -18.219 1 96.94 29 THR B O 1
ATOM 1234 N N . ALA B 1 30 ? -9.109 -16.375 -18.594 1 96.5 30 ALA B N 1
ATOM 1235 C CA . ALA B 1 30 ? -8.766 -15.25 -19.469 1 96.5 30 ALA B CA 1
ATOM 1236 C C . ALA B 1 30 ? -7.898 -14.227 -18.734 1 96.5 30 ALA B C 1
ATOM 1238 O O . ALA B 1 30 ? -8.211 -13.844 -17.609 1 96.5 30 ALA B O 1
ATOM 1239 N N . PRO B 1 31 ? -6.812 -13.766 -19.375 1 96.06 31 PRO B N 1
ATOM 1240 C CA . PRO B 1 31 ? -5.918 -12.805 -18.719 1 96.06 31 PRO B CA 1
ATOM 1241 C C . PRO B 1 31 ? -6.652 -11.562 -18.219 1 96.06 31 PRO B C 1
ATOM 1243 O O . PRO B 1 31 ? -6.262 -10.977 -17.203 1 96.06 31 PRO B O 1
ATOM 1246 N N . THR B 1 32 ? -7.703 -11.188 -18.859 1 96.31 32 THR B N 1
ATOM 1247 C CA . THR B 1 32 ? -8.453 -9.992 -18.484 1 96.31 32 THR B CA 1
ATOM 1248 C C . THR B 1 32 ? -9.195 -10.203 -17.172 1 96.31 32 THR B C 1
ATOM 1250 O O . THR B 1 32 ? -9.656 -9.242 -16.547 1 96.31 32 THR B O 1
ATOM 1253 N N . LEU B 1 33 ? -9.281 -11.461 -16.75 1 98.19 33 LEU B N 1
ATOM 1254 C CA . LEU B 1 33 ? -9.969 -11.789 -15.5 1 98.19 33 LEU B CA 1
ATOM 1255 C C . LEU B 1 33 ? -8.961 -12 -14.375 1 98.19 33 LEU B C 1
ATOM 1257 O O . LEU B 1 33 ? -9.352 -12.219 -13.227 1 98.19 33 LEU B O 1
ATOM 1261 N N . VAL B 1 34 ? -7.703 -11.961 -14.656 1 98.69 34 VAL B N 1
ATOM 1262 C CA . VAL B 1 34 ? -6.637 -12.125 -13.68 1 98.69 34 VAL B CA 1
ATOM 1263 C C . VAL B 1 34 ? -5.984 -10.781 -13.383 1 98.69 34 VAL B C 1
ATOM 1265 O O . VAL B 1 34 ? -5.633 -10.039 -14.305 1 98.69 34 VAL B O 1
ATOM 1268 N N . SER B 1 35 ? -5.91 -10.477 -12.086 1 98.88 35 SER B N 1
ATOM 1269 C CA . SER B 1 35 ? -5.27 -9.227 -11.688 1 98.88 35 SER B CA 1
ATOM 1270 C C . SER B 1 35 ? -4.293 -9.445 -10.539 1 98.88 35 SER B C 1
ATOM 1272 O O . SER B 1 35 ? -4.371 -10.453 -9.836 1 98.88 35 SER B O 1
ATOM 1274 N N . ILE B 1 36 ? -3.377 -8.562 -10.516 1 98.88 36 ILE B N 1
ATOM 1275 C CA . ILE B 1 36 ? -2.584 -8.359 -9.305 1 98.88 36 ILE B CA 1
ATOM 1276 C C . ILE B 1 36 ? -2.594 -6.883 -8.922 1 98.88 36 ILE B C 1
ATOM 1278 O O . ILE B 1 36 ? -2.945 -6.027 -9.734 1 98.88 36 ILE B O 1
ATOM 1282 N N . SER B 1 37 ? -2.299 -6.668 -7.641 1 98.94 37 SER B N 1
ATOM 1283 C CA . SER B 1 37 ? -2.248 -5.301 -7.129 1 98.94 37 SER B CA 1
ATOM 1284 C C . SER B 1 37 ? -0.863 -4.691 -7.32 1 98.94 37 SER B C 1
ATOM 1286 O O . SER B 1 37 ? 0.141 -5.406 -7.328 1 98.94 37 SER B O 1
ATOM 1288 N N . SER B 1 38 ? -0.797 -3.354 -7.402 1 98.94 38 SER B N 1
ATOM 1289 C CA . SER B 1 38 ? 0.487 -2.666 -7.32 1 98.94 38 SER B CA 1
ATOM 1290 C C . SER B 1 38 ? 1.249 -3.066 -6.062 1 98.94 38 SER B C 1
ATOM 1292 O O . SER B 1 38 ? 2.48 -3.123 -6.066 1 98.94 38 SER B O 1
ATOM 1294 N N . ILE B 1 39 ? 0.556 -3.449 -5.008 1 98.94 39 ILE B N 1
ATOM 1295 C CA . ILE B 1 39 ? 1.18 -3.92 -3.775 1 98.94 39 ILE B CA 1
ATOM 1296 C C . ILE B 1 39 ? 1.956 -5.207 -4.047 1 98.94 39 ILE B C 1
ATOM 1298 O O . ILE B 1 39 ? 3.082 -5.371 -3.574 1 98.94 39 ILE B O 1
ATOM 1302 N N . THR B 1 40 ? 1.318 -6.094 -4.793 1 98.88 40 THR B N 1
ATOM 1303 C CA . THR B 1 40 ? 1.979 -7.336 -5.168 1 98.88 40 THR B CA 1
ATOM 1304 C C . THR B 1 40 ? 3.236 -7.059 -5.988 1 98.88 40 THR B C 1
ATOM 1306 O O . THR B 1 40 ? 4.266 -7.707 -5.793 1 98.88 40 THR B O 1
ATOM 1309 N N . VAL B 1 41 ? 3.17 -6.062 -6.859 1 98.69 41 VAL B N 1
ATOM 1310 C CA . VAL B 1 41 ? 4.324 -5.695 -7.676 1 98.69 41 VAL B CA 1
ATOM 1311 C C . VAL B 1 41 ? 5.453 -5.199 -6.773 1 98.69 41 VAL B C 1
ATOM 1313 O O . VAL B 1 41 ? 6.621 -5.527 -6.996 1 98.69 41 VAL B O 1
ATOM 1316 N N . MET B 1 42 ? 5.148 -4.375 -5.773 1 98.75 42 MET B N 1
ATOM 1317 C CA . MET B 1 42 ? 6.152 -3.918 -4.82 1 98.75 42 MET B CA 1
ATOM 1318 C C . MET B 1 42 ? 6.855 -5.102 -4.164 1 98.75 42 MET B C 1
ATOM 1320 O O . MET B 1 42 ? 8.086 -5.121 -4.07 1 98.75 42 MET B O 1
ATOM 1324 N N . GLU B 1 43 ? 6.078 -6.094 -3.744 1 98.19 43 GLU B N 1
ATOM 1325 C CA . GLU B 1 43 ? 6.641 -7.273 -3.094 1 98.19 43 GLU B CA 1
ATOM 1326 C C . GLU B 1 43 ? 7.535 -8.062 -4.051 1 98.19 43 GLU B C 1
ATOM 1328 O O . GLU B 1 43 ? 8.594 -8.547 -3.656 1 98.19 43 GLU B O 1
ATOM 1333 N N . ILE B 1 44 ? 7.105 -8.203 -5.301 1 96.88 44 ILE B N 1
ATOM 1334 C CA . ILE B 1 44 ? 7.871 -8.906 -6.328 1 96.88 44 ILE B CA 1
ATOM 1335 C C . ILE B 1 44 ? 9.203 -8.188 -6.559 1 96.88 44 ILE B C 1
ATOM 1337 O O . ILE B 1 44 ? 10.258 -8.82 -6.531 1 96.88 44 ILE B O 1
ATOM 1341 N N . GLU B 1 45 ? 9.109 -6.875 -6.742 1 96.38 45 GLU B N 1
ATOM 1342 C CA . GLU B 1 45 ? 10.305 -6.082 -6.996 1 96.38 45 GLU B CA 1
ATOM 1343 C C . GLU B 1 45 ? 11.305 -6.203 -5.852 1 96.38 45 GLU B C 1
ATOM 1345 O O . GLU B 1 45 ? 12.508 -6.367 -6.078 1 96.38 45 GLU B O 1
ATOM 1350 N N . CYS B 1 46 ? 10.82 -6.102 -4.699 1 96.94 46 CYS B N 1
ATOM 1351 C CA . CYS B 1 46 ? 11.672 -6.246 -3.525 1 96.94 46 CYS B CA 1
ATOM 1352 C C . CYS B 1 46 ? 12.305 -7.629 -3.48 1 96.94 46 CYS B C 1
ATOM 1354 O O . CYS B 1 46 ? 13.516 -7.754 -3.287 1 96.94 46 CYS B O 1
ATOM 1356 N N . GLY B 1 47 ? 11.539 -8.664 -3.662 1 95.62 47 GLY B N 1
ATOM 1357 C CA . GLY B 1 47 ? 12.008 -10.039 -3.602 1 95.62 47 GLY B CA 1
ATOM 1358 C C . GLY B 1 47 ? 13.094 -10.344 -4.617 1 95.62 47 GLY B C 1
ATOM 1359 O O . GLY B 1 47 ? 14.031 -11.086 -4.324 1 95.62 47 GLY B O 1
ATOM 1360 N N . LEU B 1 48 ? 12.945 -9.789 -5.789 1 94.81 48 LEU B N 1
ATOM 1361 C CA . LEU B 1 48 ? 13.898 -10.039 -6.859 1 94.81 48 LEU B CA 1
ATOM 1362 C C . LEU B 1 48 ? 15.273 -9.477 -6.504 1 94.81 48 LEU B C 1
ATOM 1364 O O . LEU B 1 48 ? 16.297 -9.953 -7 1 94.81 48 LEU B O 1
ATOM 1368 N N . GLN B 1 49 ? 15.312 -8.547 -5.582 1 93.81 49 GLN B N 1
ATOM 1369 C CA . GLN B 1 49 ? 16.578 -7.906 -5.219 1 93.81 49 GLN B CA 1
ATOM 1370 C C . GLN B 1 49 ? 17.266 -8.672 -4.094 1 93.81 49 GLN B C 1
ATOM 1372 O O . GLN B 1 49 ? 18.469 -8.492 -3.861 1 93.81 49 GLN B O 1
ATOM 1377 N N . PHE B 1 50 ? 16.625 -9.484 -3.363 1 91.44 50 PHE B N 1
ATOM 1378 C CA . PHE B 1 50 ? 17.188 -10.188 -2.217 1 91.44 50 PHE B CA 1
ATOM 1379 C C . PHE B 1 50 ? 17.938 -11.438 -2.662 1 91.44 50 PHE B C 1
ATOM 1381 O O . PHE B 1 50 ? 18.891 -11.859 -2.012 1 91.44 50 PHE B O 1
ATOM 1388 N N . ASN B 1 51 ? 17.438 -12.047 -3.756 1 86.5 51 ASN B N 1
ATOM 1389 C CA . ASN B 1 51 ? 18.078 -13.266 -4.25 1 86.5 51 ASN B CA 1
ATOM 1390 C C . ASN B 1 51 ? 18.406 -13.164 -5.734 1 86.5 51 ASN B C 1
ATOM 1392 O O . ASN B 1 51 ? 17.688 -13.695 -6.578 1 86.5 51 ASN B O 1
ATOM 1396 N N . PRO B 1 52 ? 19.578 -12.617 -5.965 1 84.81 52 PRO B N 1
ATOM 1397 C CA . PRO B 1 52 ? 19.938 -12.383 -7.367 1 84.81 52 PRO B CA 1
ATOM 1398 C C . PRO B 1 52 ? 20 -13.672 -8.188 1 84.81 52 PRO B C 1
ATOM 1400 O O . PRO B 1 52 ? 19.656 -13.672 -9.367 1 84.81 52 PRO B O 1
ATOM 1403 N N . LYS B 1 53 ? 20.469 -14.711 -7.652 1 88.12 53 LYS B N 1
ATOM 1404 C CA . LYS B 1 53 ? 20.547 -15.984 -8.375 1 88.12 53 LYS B CA 1
ATOM 1405 C C . LYS B 1 53 ? 19.156 -16.484 -8.742 1 88.12 53 LYS B C 1
ATOM 1407 O O . LYS B 1 53 ? 18.922 -16.875 -9.883 1 88.12 53 LYS B O 1
ATOM 1412 N N . ARG B 1 54 ? 18.281 -16.422 -7.855 1 86.25 54 ARG B N 1
ATOM 1413 C CA . ARG B 1 54 ? 16.906 -16.797 -8.133 1 86.25 54 ARG B CA 1
ATOM 1414 C C . ARG B 1 54 ? 16.234 -15.812 -9.078 1 86.25 54 ARG B C 1
ATOM 1416 O O . ARG B 1 54 ? 15.445 -16.203 -9.938 1 86.25 54 ARG B O 1
ATOM 1423 N N . ALA B 1 55 ? 16.609 -14.633 -8.883 1 89.75 55 ALA B N 1
ATOM 1424 C CA . ALA B 1 55 ? 16.047 -13.586 -9.734 1 89.75 55 ALA B CA 1
ATOM 1425 C C . ALA B 1 55 ? 16.359 -13.844 -11.203 1 89.75 55 ALA B C 1
ATOM 1427 O O . ALA B 1 55 ? 15.531 -13.602 -12.078 1 89.75 55 ALA B O 1
ATOM 1428 N N . GLU B 1 56 ? 17.484 -14.281 -11.438 1 90.81 56 GLU B N 1
ATOM 1429 C CA . GLU B 1 56 ? 17.875 -14.562 -12.812 1 90.81 56 GLU B CA 1
ATOM 1430 C C . GLU B 1 56 ? 16.922 -15.555 -13.469 1 90.81 56 GLU B C 1
ATOM 1432 O O . GLU B 1 56 ? 16.609 -15.438 -14.648 1 90.81 56 GLU B O 1
ATOM 1437 N N . LYS B 1 57 ? 16.469 -16.391 -12.797 1 91.88 57 LYS B N 1
ATOM 1438 C CA . LYS B 1 57 ? 15.609 -17.453 -13.32 1 91.88 57 LYS B CA 1
ATOM 1439 C C . LYS B 1 57 ? 14.148 -17 -13.391 1 91.88 57 LYS B C 1
ATOM 1441 O O . LYS B 1 57 ? 13.453 -17.297 -14.367 1 91.88 57 LYS B O 1
ATOM 1446 N N . VAL B 1 58 ? 13.719 -16.266 -12.477 1 94.94 58 VAL B N 1
ATOM 1447 C CA . VAL B 1 58 ? 12.281 -16.062 -12.359 1 94.94 58 VAL B CA 1
ATOM 1448 C C . VAL B 1 58 ? 11.914 -14.672 -12.875 1 94.94 58 VAL B C 1
ATOM 1450 O O . VAL B 1 58 ? 10.75 -14.398 -13.172 1 94.94 58 VAL B O 1
ATOM 1453 N N . ALA B 1 59 ? 12.836 -13.734 -12.93 1 95.38 59 ALA B N 1
ATOM 1454 C CA . ALA B 1 59 ? 12.555 -12.344 -13.281 1 95.38 59 ALA B CA 1
ATOM 1455 C C . ALA B 1 59 ? 11.867 -12.25 -14.641 1 95.38 59 ALA B C 1
ATOM 1457 O O . ALA B 1 59 ? 10.859 -11.555 -14.789 1 95.38 59 ALA B O 1
ATOM 1458 N N . PRO B 1 60 ? 12.336 -13.008 -15.688 1 95.56 60 PRO B N 1
ATOM 1459 C CA . PRO B 1 60 ? 11.656 -12.898 -16.984 1 95.56 60 PRO B CA 1
ATOM 1460 C C . PRO B 1 60 ? 10.227 -13.438 -16.938 1 95.56 60 PRO B C 1
ATOM 1462 O O . PRO B 1 60 ? 9.336 -12.891 -17.609 1 95.56 60 PRO B O 1
ATOM 1465 N N . VAL B 1 61 ? 9.992 -14.414 -16.203 1 95.88 61 VAL B N 1
ATOM 1466 C CA . VAL B 1 61 ? 8.664 -15.016 -16.078 1 95.88 61 VAL B CA 1
ATOM 1467 C C . VAL B 1 61 ? 7.727 -14.031 -15.375 1 95.88 61 VAL B C 1
ATOM 1469 O O . VAL B 1 61 ? 6.598 -13.82 -15.828 1 95.88 61 VAL B O 1
ATOM 1472 N N . LEU B 1 62 ? 8.211 -13.461 -14.352 1 97.12 62 LEU B N 1
ATOM 1473 C CA . LEU B 1 62 ? 7.41 -12.508 -13.586 1 97.12 62 LEU B CA 1
ATOM 1474 C C . LEU B 1 62 ? 7.137 -11.25 -14.406 1 97.12 62 LEU B C 1
ATOM 1476 O O . LEU B 1 62 ? 6.027 -10.711 -14.367 1 97.12 62 LEU B O 1
ATOM 1480 N N . ALA B 1 63 ? 8.133 -10.805 -15.141 1 96.56 63 ALA B N 1
ATOM 1481 C CA . ALA B 1 63 ? 7.938 -9.641 -16 1 96.56 63 ALA B CA 1
ATOM 1482 C C . ALA B 1 63 ? 6.867 -9.914 -17.047 1 96.56 63 ALA B C 1
ATOM 1484 O O . ALA B 1 63 ? 5.992 -9.07 -17.281 1 96.56 63 ALA B O 1
ATOM 1485 N N . ALA B 1 64 ? 6.902 -11.023 -17.656 1 96.5 64 ALA B N 1
ATOM 1486 C CA . ALA B 1 64 ? 5.91 -11.398 -18.656 1 96.5 64 ALA B CA 1
ATOM 1487 C C . ALA B 1 64 ? 4.523 -11.523 -18.031 1 96.5 64 ALA B C 1
ATOM 1489 O O . ALA B 1 64 ? 3.525 -11.117 -18.641 1 96.5 64 ALA B O 1
ATOM 1490 N N . PHE B 1 65 ? 4.492 -12.078 -16.875 1 97.44 65 PHE B N 1
ATOM 1491 C CA . PHE B 1 65 ? 3.229 -12.227 -16.156 1 97.44 65 PHE B CA 1
ATOM 1492 C C . PHE B 1 65 ? 2.609 -10.867 -15.867 1 97.44 65 PHE B C 1
ATOM 1494 O O . PHE B 1 65 ? 1.437 -10.633 -16.172 1 97.44 65 PHE B O 1
ATOM 1501 N N . VAL B 1 66 ? 3.379 -9.938 -15.305 1 97.44 66 VAL B N 1
ATOM 1502 C CA . VAL B 1 66 ? 2.918 -8.594 -14.961 1 97.44 66 VAL B CA 1
ATOM 1503 C C . VAL B 1 66 ? 2.42 -7.879 -16.219 1 97.44 66 VAL B C 1
ATOM 1505 O O . VAL B 1 66 ? 1.424 -7.152 -16.172 1 97.44 66 VAL B O 1
ATOM 1508 N N . ASP B 1 67 ? 3.051 -8.172 -17.312 1 97.06 67 ASP B N 1
ATOM 1509 C CA . ASP B 1 67 ? 2.676 -7.539 -18.578 1 97.06 67 ASP B CA 1
ATOM 1510 C C . ASP B 1 67 ? 1.383 -8.133 -19.125 1 97.06 67 ASP B C 1
ATOM 1512 O O . ASP B 1 67 ? 0.747 -7.551 -20 1 97.06 67 ASP B O 1
ATOM 1516 N N . SER B 1 68 ? 0.975 -9.266 -18.641 1 96.94 68 SER B N 1
ATOM 1517 C CA . SER B 1 68 ? -0.101 -10.016 -19.281 1 96.94 68 SER B CA 1
ATOM 1518 C C . SER B 1 68 ? -1.402 -9.898 -18.5 1 96.94 68 SER B C 1
ATOM 1520 O O . SER B 1 68 ? -2.473 -10.234 -19 1 96.94 68 SER B O 1
ATOM 1522 N N . VAL B 1 69 ? -1.321 -9.406 -17.25 1 97.94 69 VAL B N 1
ATOM 1523 C CA . VAL B 1 69 ? -2.512 -9.359 -16.406 1 97.94 69 VAL B CA 1
ATOM 1524 C C . VAL B 1 69 ? -2.842 -7.906 -16.062 1 97.94 69 VAL B C 1
ATOM 1526 O O . VAL B 1 69 ? -2.078 -6.996 -16.391 1 97.94 69 VAL B O 1
ATOM 1529 N N . GLN B 1 70 ? -4.02 -7.707 -15.469 1 98.12 70 GLN B N 1
ATOM 1530 C CA . GLN B 1 70 ? -4.395 -6.367 -15.016 1 98.12 70 GLN B CA 1
ATOM 1531 C C . GLN B 1 70 ? -3.66 -5.996 -13.734 1 98.12 70 GLN B C 1
ATOM 1533 O O . GLN B 1 70 ? -3.625 -6.777 -12.781 1 98.12 70 GLN B O 1
ATOM 1538 N N . ILE B 1 71 ? -3.051 -4.852 -13.734 1 98.75 71 ILE B N 1
ATOM 1539 C CA . ILE B 1 71 ? -2.461 -4.316 -12.508 1 98.75 71 ILE B CA 1
ATOM 1540 C C . ILE B 1 71 ? -3.406 -3.293 -11.883 1 98.75 71 ILE B C 1
ATOM 1542 O O . ILE B 1 71 ? -3.744 -2.287 -12.516 1 98.75 71 ILE B O 1
ATOM 1546 N N . LEU B 1 72 ? -3.828 -3.533 -10.703 1 98.88 72 LEU B N 1
ATOM 1547 C CA . LEU B 1 72 ? -4.754 -2.645 -10.016 1 98.88 72 LEU B CA 1
ATOM 1548 C C . LEU B 1 72 ? -4.004 -1.689 -9.086 1 98.88 72 LEU B C 1
ATOM 1550 O O . LEU B 1 72 ? -3.309 -2.127 -8.172 1 98.88 72 LEU B O 1
ATOM 1554 N N . PRO B 1 73 ? -4.125 -0.387 -9.367 1 98.94 73 PRO B N 1
ATOM 1555 C CA . PRO B 1 73 ? -3.611 0.544 -8.359 1 98.94 73 PRO B CA 1
ATOM 1556 C C . PRO B 1 73 ? -4.398 0.494 -7.055 1 98.94 73 PRO B C 1
ATOM 1558 O O . PRO B 1 73 ? -5.52 -0.028 -7.023 1 98.94 73 PRO B O 1
ATOM 1561 N N . LEU B 1 74 ? -3.789 0.909 -5.992 1 98.88 74 LEU B N 1
ATOM 1562 C CA . LEU B 1 74 ? -4.543 1.07 -4.754 1 98.88 74 LEU B CA 1
ATOM 1563 C C . LEU B 1 74 ? -5.273 2.41 -4.734 1 98.88 74 LEU B C 1
ATOM 1565 O O . LEU B 1 74 ? -4.648 3.459 -4.555 1 98.88 74 LEU B O 1
ATOM 1569 N N . SER B 1 75 ? -6.531 2.4 -4.84 1 98.75 75 SER B N 1
ATOM 1570 C CA . SER B 1 75 ? -7.352 3.604 -4.922 1 98.75 75 SER B CA 1
ATOM 1571 C C . SER B 1 75 ? -7.742 4.102 -3.535 1 98.75 75 SER B C 1
ATOM 1573 O O . SER B 1 75 ? -7.477 3.436 -2.533 1 98.75 75 SER B O 1
ATOM 1575 N N . LEU B 1 76 ? -8.336 5.281 -3.586 1 98.56 76 LEU B N 1
ATOM 1576 C CA . LEU B 1 76 ? -8.891 5.855 -2.363 1 98.56 76 LEU B CA 1
ATOM 1577 C C . LEU B 1 76 ? -9.891 4.91 -1.721 1 98.56 76 LEU B C 1
ATOM 1579 O O . LEU B 1 76 ? -9.844 4.672 -0.512 1 98.56 76 LEU B O 1
ATOM 1583 N N . GLU B 1 77 ? -10.781 4.316 -2.502 1 98.69 77 GLU B N 1
ATOM 1584 C CA . GLU B 1 77 ? -11.82 3.436 -1.985 1 98.69 77 GLU B CA 1
ATOM 1585 C C . GLU B 1 77 ? -11.234 2.131 -1.461 1 98.69 77 GLU B C 1
ATOM 1587 O O . GLU B 1 77 ? -11.68 1.602 -0.443 1 98.69 77 GLU B O 1
ATOM 1592 N N . ASP B 1 78 ? -10.242 1.607 -2.191 1 98.88 78 ASP B N 1
ATOM 1593 C CA . ASP B 1 78 ? -9.531 0.441 -1.684 1 98.88 78 ASP B CA 1
ATOM 1594 C C . ASP B 1 78 ? -8.922 0.724 -0.309 1 98.88 78 ASP B C 1
ATOM 1596 O O . ASP B 1 78 ? -9 -0.114 0.593 1 98.88 78 ASP B O 1
ATOM 1600 N N . ALA B 1 79 ? -8.297 1.886 -0.193 1 98.81 79 ALA B N 1
ATOM 1601 C CA . ALA B 1 79 ? -7.613 2.295 1.029 1 98.81 79 ALA B CA 1
ATOM 1602 C C . ALA B 1 79 ? -8.586 2.406 2.197 1 98.81 79 ALA B C 1
ATOM 1604 O O . ALA B 1 79 ? -8.273 2.002 3.318 1 98.81 79 ALA B O 1
ATOM 1605 N N . ARG B 1 80 ? -9.75 2.957 1.961 1 98.31 80 ARG B N 1
ATOM 1606 C CA . ARG B 1 80 ? -10.766 3.057 3.006 1 98.31 80 ARG B CA 1
ATOM 1607 C C . ARG B 1 80 ? -11.188 1.674 3.49 1 98.31 80 ARG B C 1
ATOM 1609 O O . ARG B 1 80 ? -11.289 1.438 4.695 1 98.31 80 ARG B O 1
ATOM 1616 N N . ALA B 1 81 ? -11.406 0.762 2.562 1 98.69 81 ALA B N 1
ATOM 1617 C CA . ALA B 1 81 ? -11.742 -0.613 2.926 1 98.69 81 ALA B CA 1
ATOM 1618 C C . ALA B 1 81 ? -10.617 -1.259 3.729 1 98.69 81 ALA B C 1
ATOM 1620 O O . ALA B 1 81 ? -10.867 -1.927 4.734 1 98.69 81 ALA B O 1
ATOM 1621 N N . ALA B 1 82 ? -9.406 -1.051 3.287 1 98.88 82 ALA B N 1
ATOM 1622 C CA . ALA B 1 82 ? -8.242 -1.603 3.982 1 98.88 82 ALA B CA 1
ATOM 1623 C C . ALA B 1 82 ? -8.148 -1.059 5.406 1 98.88 82 ALA B C 1
ATOM 1625 O O . ALA B 1 82 ? -7.828 -1.798 6.34 1 98.88 82 ALA B O 1
ATOM 1626 N N . GLY B 1 83 ? -8.336 0.254 5.527 1 98.56 83 GLY B N 1
ATOM 1627 C CA . GLY B 1 83 ? -8.32 0.846 6.855 1 98.56 83 GLY B CA 1
ATOM 1628 C C . GLY B 1 83 ? -9.336 0.228 7.797 1 98.56 83 GLY B C 1
ATOM 1629 O O . GLY B 1 83 ? -9.031 -0.043 8.961 1 98.56 83 GLY B O 1
ATOM 1630 N N . ALA B 1 84 ? -10.531 -0.005 7.32 1 97.94 84 ALA B N 1
ATOM 1631 C CA . ALA B 1 84 ? -11.586 -0.637 8.109 1 97.94 84 ALA B CA 1
ATOM 1632 C C . ALA B 1 84 ? -11.203 -2.064 8.492 1 97.94 84 ALA B C 1
ATOM 1634 O O . ALA B 1 84 ? -11.414 -2.49 9.625 1 97.94 84 ALA B O 1
ATOM 1635 N N . ILE B 1 85 ? -10.656 -2.771 7.578 1 98.69 85 ILE B N 1
ATOM 1636 C CA . ILE B 1 85 ? -10.234 -4.148 7.812 1 98.69 85 ILE B CA 1
ATOM 1637 C C . ILE B 1 85 ? -9.148 -4.184 8.883 1 98.69 85 ILE B C 1
ATOM 1639 O O . ILE B 1 85 ? -9.219 -4.977 9.828 1 98.69 85 ILE B O 1
ATOM 1643 N N . ARG B 1 86 ? -8.141 -3.338 8.734 1 98.62 86 ARG B N 1
ATOM 1644 C CA . ARG B 1 86 ? -7.051 -3.285 9.711 1 98.62 86 ARG B CA 1
ATOM 1645 C C . ARG B 1 86 ? -7.582 -3.002 11.109 1 98.62 86 ARG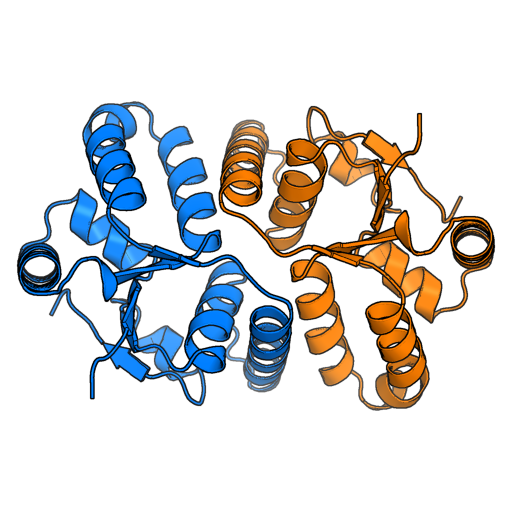 B C 1
ATOM 1647 O O . ARG B 1 86 ? -7.227 -3.693 12.062 1 98.62 86 ARG B O 1
ATOM 1654 N N . ALA B 1 87 ? -8.406 -1.994 11.219 1 97.81 87 ALA B N 1
ATOM 1655 C CA . ALA B 1 87 ? -8.969 -1.628 12.516 1 97.81 87 ALA B CA 1
ATOM 1656 C C . ALA B 1 87 ? -9.773 -2.781 13.109 1 97.81 87 ALA B C 1
ATOM 1658 O O . ALA B 1 87 ? -9.602 -3.129 14.273 1 97.81 87 ALA B O 1
ATOM 1659 N N . GLY B 1 88 ? -10.664 -3.354 12.312 1 97.44 88 GLY B N 1
ATOM 1660 C CA . GLY B 1 88 ? -11.5 -4.453 12.773 1 97.44 88 GLY B CA 1
ATOM 1661 C C . GLY B 1 88 ? -10.695 -5.637 13.281 1 97.44 88 GLY B C 1
ATOM 1662 O O . GLY B 1 88 ? -10.961 -6.152 14.367 1 97.44 88 GLY B O 1
ATOM 1663 N N . LEU B 1 89 ? -9.734 -6.059 12.523 1 98.5 89 LEU B N 1
ATOM 1664 C CA . LEU B 1 89 ? -8.922 -7.215 12.898 1 98.5 89 LEU B CA 1
ATOM 1665 C C . LEU B 1 89 ? -8.078 -6.914 14.133 1 98.5 89 LEU B C 1
ATOM 1667 O O . LEU B 1 89 ? -7.91 -7.777 14.992 1 98.5 89 LEU B O 1
ATOM 1671 N N . THR B 1 90 ? -7.508 -5.73 14.18 1 98.06 90 THR B N 1
ATOM 1672 C CA . THR B 1 90 ? -6.711 -5.332 15.336 1 98.06 90 THR B CA 1
ATOM 1673 C C . THR B 1 90 ? -7.551 -5.359 16.609 1 98.06 90 THR B C 1
ATOM 1675 O O . THR B 1 90 ? -7.117 -5.879 17.641 1 98.06 90 THR B O 1
ATOM 1678 N N . LYS B 1 91 ? -8.758 -4.832 16.578 1 96.44 91 LYS B N 1
ATOM 1679 C CA . LYS B 1 91 ? -9.664 -4.805 17.719 1 96.44 91 LYS B CA 1
ATOM 1680 C C . LYS B 1 91 ? -10.016 -6.219 18.172 1 96.44 91 LYS B C 1
ATOM 1682 O O . LYS B 1 91 ? -10.242 -6.457 19.359 1 96.44 91 LYS B O 1
ATOM 1687 N N . GLN B 1 92 ? -10.07 -7.09 17.25 1 97.19 92 GLN B N 1
ATOM 1688 C CA . GLN B 1 92 ? -10.398 -8.477 17.547 1 97.19 92 GLN B CA 1
ATOM 1689 C C . GLN B 1 92 ? -9.172 -9.242 18.047 1 97.19 92 GLN B C 1
ATOM 1691 O O . GLN B 1 92 ? -9.273 -10.406 18.438 1 97.19 92 GLN B O 1
ATOM 1696 N N . GLY B 1 93 ? -8.016 -8.617 18.031 1 98 93 GLY B N 1
ATOM 1697 C CA . GLY B 1 93 ? -6.793 -9.273 18.453 1 98 93 GLY B CA 1
ATOM 1698 C C . GLY B 1 93 ? -6.258 -10.258 17.438 1 98 93 GLY B C 1
ATOM 1699 O O . GLY B 1 93 ? -5.523 -11.188 17.797 1 98 93 GLY B O 1
ATOM 1700 N N . ARG B 1 94 ? -6.688 -10.156 16.141 1 98.12 94 ARG B N 1
ATOM 1701 C CA . ARG B 1 94 ? -6.285 -11.078 15.078 1 98.12 94 ARG B CA 1
ATOM 1702 C C . ARG B 1 94 ? -5.766 -10.32 13.859 1 98.12 94 ARG B C 1
ATOM 1704 O O . ARG B 1 94 ? -6.223 -10.547 12.742 1 98.12 94 ARG B O 1
ATOM 1711 N N . PRO B 1 95 ? -4.812 -9.375 14.055 1 98.38 95 PRO B N 1
ATOM 1712 C CA . PRO B 1 95 ? -4.301 -8.602 12.914 1 98.38 95 PRO B CA 1
ATOM 1713 C C . PRO B 1 95 ? -3.625 -9.484 11.867 1 98.38 95 PRO B C 1
ATOM 1715 O O . PRO B 1 95 ? -3.191 -10.594 12.172 1 98.38 95 PRO B O 1
ATOM 1718 N N . ILE B 1 96 ? -3.57 -9 10.688 1 98.44 96 ILE B N 1
ATOM 1719 C CA . ILE B 1 96 ? -2.777 -9.609 9.625 1 98.44 96 ILE B CA 1
ATOM 1720 C C . ILE B 1 96 ? -1.704 -8.633 9.156 1 98.44 96 ILE B C 1
ATOM 1722 O O . ILE B 1 96 ? -1.628 -7.504 9.641 1 98.44 96 ILE B O 1
ATOM 1726 N N . GLY B 1 97 ? -0.844 -8.992 8.211 1 98.12 97 GLY B N 1
ATOM 1727 C CA . GLY B 1 97 ? 0.294 -8.188 7.797 1 98.12 97 GLY B CA 1
ATOM 1728 C C . GLY B 1 97 ? -0.108 -6.895 7.117 1 98.12 97 GLY B C 1
ATOM 1729 O O . GLY B 1 97 ? -1.19 -6.805 6.531 1 98.12 97 GLY B O 1
ATOM 1730 N N . ALA B 1 98 ? 0.763 -5.957 7.148 1 98.62 98 ALA B N 1
ATOM 1731 C CA . ALA B 1 98 ? 0.503 -4.617 6.633 1 98.62 98 ALA B CA 1
ATOM 1732 C C . ALA B 1 98 ? 0.109 -4.664 5.16 1 98.62 98 ALA B C 1
ATOM 1734 O O . ALA B 1 98 ? -0.879 -4.047 4.754 1 98.62 98 ALA B O 1
ATOM 1735 N N . TYR B 1 99 ? 0.874 -5.398 4.371 1 98.75 99 TYR B N 1
ATOM 1736 C CA . TYR B 1 99 ? 0.574 -5.477 2.947 1 98.75 99 TYR B CA 1
ATOM 1737 C C . TYR B 1 99 ? -0.65 -6.348 2.693 1 98.75 99 TYR B C 1
ATOM 1739 O O . TYR B 1 99 ? -1.429 -6.082 1.775 1 98.75 99 TYR B O 1
ATOM 1747 N N . ASP B 1 100 ? -0.838 -7.371 3.533 1 98.81 100 ASP B N 1
ATOM 1748 C CA . ASP B 1 100 ? -2.01 -8.234 3.434 1 98.81 100 ASP B CA 1
ATOM 1749 C C . ASP B 1 100 ? -3.299 -7.438 3.613 1 98.81 100 ASP B C 1
ATOM 1751 O O . ASP B 1 100 ? -4.289 -7.684 2.924 1 98.81 100 ASP B O 1
ATOM 1755 N N . VAL B 1 101 ? -3.258 -6.508 4.5 1 98.88 101 VAL B N 1
ATOM 1756 C CA . VAL B 1 101 ? -4.418 -5.66 4.754 1 98.88 101 VAL B CA 1
ATOM 1757 C C . VAL B 1 101 ? -4.773 -4.879 3.492 1 98.88 101 VAL B C 1
ATOM 1759 O O . VAL B 1 101 ? -5.953 -4.723 3.164 1 98.88 101 VAL B O 1
ATOM 1762 N N . LEU B 1 102 ? -3.793 -4.348 2.816 1 98.94 102 LEU B N 1
ATOM 1763 C CA . LEU B 1 102 ? -4.012 -3.557 1.607 1 98.94 102 LEU B CA 1
ATOM 1764 C C . LEU B 1 102 ? -4.578 -4.422 0.488 1 98.94 102 LEU B C 1
ATOM 1766 O O . LEU B 1 102 ? -5.496 -4.004 -0.222 1 98.94 102 LEU B O 1
ATOM 1770 N N . LEU B 1 103 ? -4.062 -5.613 0.372 1 98.94 103 LEU B N 1
ATOM 1771 C CA . LEU B 1 103 ? -4.57 -6.547 -0.628 1 98.94 103 LEU B CA 1
ATOM 1772 C C . LEU B 1 103 ? -6.02 -6.926 -0.329 1 98.94 103 LEU B C 1
ATOM 1774 O O . LEU B 1 103 ? -6.855 -6.957 -1.233 1 98.94 103 LEU B O 1
ATOM 1778 N N . ALA B 1 104 ? -6.281 -7.207 0.904 1 98.94 104 ALA B N 1
ATOM 1779 C CA . ALA B 1 104 ? -7.641 -7.547 1.318 1 98.94 104 ALA B CA 1
ATOM 1780 C C . ALA B 1 104 ? -8.602 -6.395 1.038 1 98.94 104 ALA B C 1
ATOM 1782 O O . ALA B 1 104 ? -9.719 -6.613 0.554 1 98.94 104 ALA B O 1
ATOM 1783 N N . GLY B 1 105 ? -8.18 -5.199 1.395 1 98.88 105 GLY B N 1
ATOM 1784 C CA . GLY B 1 105 ? -9.008 -4.039 1.122 1 98.88 105 GLY B CA 1
ATOM 1785 C C . GLY B 1 105 ? -9.359 -3.887 -0.345 1 98.88 105 GLY B C 1
ATOM 1786 O O . GLY B 1 105 ? -10.5 -3.568 -0.686 1 98.88 105 GLY B O 1
ATOM 1787 N N . CYS B 1 106 ? -8.375 -4.086 -1.253 1 98.88 106 CYS B N 1
ATOM 1788 C CA . CYS B 1 106 ? -8.594 -4.031 -2.693 1 98.88 106 CYS B CA 1
ATOM 1789 C C . CYS B 1 106 ? -9.625 -5.062 -3.131 1 98.88 106 CYS B C 1
ATOM 1791 O O . CYS B 1 106 ? -10.555 -4.742 -3.873 1 98.88 106 CYS B O 1
ATOM 1793 N N . ALA B 1 107 ? -9.484 -6.266 -2.652 1 98.94 107 ALA B N 1
ATOM 1794 C CA . ALA B 1 107 ? -10.375 -7.352 -3.045 1 98.94 107 ALA B CA 1
ATOM 1795 C C . ALA B 1 107 ? -11.797 -7.098 -2.555 1 98.94 107 ALA B C 1
ATOM 1797 O O . ALA B 1 107 ? -12.758 -7.25 -3.314 1 98.94 107 ALA B O 1
ATOM 1798 N N . VAL B 1 108 ? -11.961 -6.703 -1.337 1 98.81 108 VAL B N 1
ATOM 1799 C CA . VAL B 1 108 ? -13.273 -6.477 -0.739 1 98.81 108 VAL B CA 1
ATOM 1800 C C . VAL B 1 108 ? -13.961 -5.305 -1.432 1 98.81 108 VAL B C 1
ATOM 1802 O O . VAL B 1 108 ? -15.133 -5.402 -1.812 1 98.81 108 VAL B O 1
ATOM 1805 N N . CYS B 1 109 ? -13.242 -4.215 -1.593 1 98.62 109 CYS B N 1
ATOM 1806 C CA . CYS B 1 109 ? -13.797 -3.002 -2.18 1 98.62 109 CYS B CA 1
ATOM 1807 C C . CYS B 1 109 ? -14.32 -3.266 -3.586 1 98.62 109 CYS B C 1
ATOM 1809 O O . CYS B 1 109 ? -15.406 -2.809 -3.945 1 98.62 109 CYS B O 1
ATOM 1811 N N . ARG B 1 110 ? -13.633 -4.047 -4.32 1 98.44 110 ARG B N 1
ATOM 1812 C CA . ARG B 1 110 ? -13.938 -4.219 -5.738 1 98.44 110 ARG B CA 1
ATOM 1813 C C . ARG B 1 110 ? -14.734 -5.5 -5.973 1 98.44 110 ARG B C 1
ATOM 1815 O O . ARG B 1 110 ? -15.117 -5.797 -7.105 1 98.44 110 ARG B O 1
ATOM 1822 N N . GLY B 1 111 ? -14.953 -6.23 -4.945 1 98.31 111 GLY B N 1
ATOM 1823 C CA . GLY B 1 111 ? -15.719 -7.457 -5.051 1 98.31 111 GLY B CA 1
ATOM 1824 C C . GLY B 1 111 ? -15.008 -8.547 -5.828 1 98.31 111 GLY B C 1
ATOM 1825 O O . GLY B 1 111 ? -15.633 -9.281 -6.598 1 98.31 111 GLY B O 1
ATOM 1826 N N . LEU B 1 112 ? -13.719 -8.664 -5.652 1 98.75 112 LEU B N 1
ATOM 1827 C CA . LEU B 1 112 ? -12.914 -9.633 -6.391 1 98.75 112 LEU B CA 1
ATOM 1828 C C . LEU B 1 112 ? -12.797 -10.938 -5.613 1 98.75 112 LEU B C 1
ATOM 1830 O O . LEU B 1 112 ? -12.961 -10.961 -4.395 1 98.75 112 LEU B O 1
ATOM 1834 N N . ILE B 1 113 ? -12.492 -12.008 -6.336 1 98.81 113 ILE B N 1
ATOM 1835 C CA . ILE B 1 113 ? -12.07 -13.242 -5.691 1 98.81 113 ILE B CA 1
ATOM 1836 C C . ILE B 1 113 ? -10.578 -13.172 -5.363 1 98.81 113 ILE B C 1
ATOM 1838 O O . ILE B 1 113 ? -9.75 -12.953 -6.25 1 98.81 113 ILE B O 1
ATOM 1842 N N . PHE B 1 114 ? -10.359 -13.273 -4.125 1 98.88 114 PHE B N 1
ATOM 1843 C CA . PHE B 1 114 ? -8.977 -13.227 -3.658 1 98.88 114 PHE B CA 1
ATOM 1844 C C . PHE B 1 114 ? -8.359 -14.625 -3.645 1 98.88 114 PHE B C 1
ATOM 1846 O O . PHE B 1 114 ? -8.891 -15.531 -3.004 1 98.88 114 PHE B O 1
ATOM 1853 N N . VAL B 1 115 ? -7.266 -14.805 -4.414 1 98.88 115 VAL B N 1
ATOM 1854 C CA . VAL B 1 115 ? -6.66 -16.125 -4.57 1 98.88 115 VAL B CA 1
ATOM 1855 C C . VAL B 1 115 ? -5.391 -16.203 -3.729 1 98.88 115 VAL B C 1
ATOM 1857 O O . VAL B 1 115 ? -4.402 -15.531 -4.012 1 98.88 115 VAL B O 1
ATOM 1860 N N . THR B 1 116 ? -5.406 -17.062 -2.773 1 98.81 116 THR B N 1
ATOM 1861 C CA . THR B 1 116 ? -4.309 -17.188 -1.821 1 98.81 116 THR B CA 1
ATOM 1862 C C . THR B 1 116 ? -4.227 -18.625 -1.291 1 98.81 116 THR B C 1
ATOM 1864 O O . THR B 1 116 ? -5.23 -19.328 -1.244 1 98.81 116 THR B O 1
ATOM 1867 N N . SER B 1 117 ? -2.996 -19 -0.92 1 98.12 117 SER B N 1
ATOM 1868 C CA . SER B 1 117 ? -2.838 -20.25 -0.199 1 98.12 117 SER B CA 1
ATOM 1869 C C . SER B 1 117 ? -2.846 -20.031 1.31 1 98.12 117 SER B C 1
ATOM 1871 O O . SER B 1 117 ? -2.875 -21 2.084 1 98.12 117 SER B O 1
ATOM 1873 N N . ASN B 1 118 ? -2.793 -18.797 1.779 1 97.94 118 ASN B N 1
ATOM 1874 C CA . ASN B 1 118 ? -2.885 -18.453 3.197 1 97.94 118 ASN B CA 1
ATOM 1875 C C . ASN B 1 118 ? -4.332 -18.266 3.635 1 97.94 118 ASN B C 1
ATOM 1877 O O . ASN B 1 118 ? -4.68 -17.234 4.215 1 97.94 118 ASN B O 1
ATOM 1881 N N . THR B 1 119 ? -5.137 -19.266 3.41 1 97.5 119 THR B N 1
ATOM 1882 C CA . THR B 1 119 ? -6.574 -19.156 3.625 1 97.5 119 THR B CA 1
ATOM 1883 C C . THR B 1 119 ? -6.887 -18.969 5.109 1 97.5 119 THR B C 1
ATOM 1885 O O . THR B 1 119 ? -7.82 -18.25 5.469 1 97.5 119 THR B O 1
ATOM 1888 N N . THR B 1 120 ? -6.156 -19.547 6.02 1 96.94 120 THR B N 1
ATOM 1889 C CA . THR B 1 120 ? -6.391 -19.453 7.457 1 96.94 120 THR B CA 1
ATOM 1890 C C . THR B 1 120 ? -6.309 -18 7.918 1 96.94 120 THR B C 1
ATOM 1892 O O . THR B 1 120 ? -7.16 -17.531 8.68 1 96.94 120 THR B O 1
ATOM 1895 N N . GLU B 1 121 ? -5.375 -17.359 7.422 1 97.88 121 GLU B N 1
ATOM 1896 C CA . GLU B 1 121 ? -5.184 -15.969 7.785 1 97.88 121 GLU B CA 1
ATOM 1897 C C . GLU B 1 121 ? -6.281 -15.086 7.195 1 97.88 121 GLU B C 1
ATOM 1899 O O . GLU B 1 121 ? -6.883 -14.273 7.898 1 97.88 121 GLU B O 1
ATOM 1904 N N . PHE B 1 122 ? -6.652 -15.273 5.984 1 98.75 122 PHE B N 1
ATOM 1905 C CA . PHE B 1 122 ? -7.5 -14.328 5.27 1 98.75 122 PHE B CA 1
ATOM 1906 C C . PHE B 1 122 ? -8.977 -14.633 5.516 1 98.75 122 PHE B C 1
ATOM 1908 O O . PHE B 1 122 ? -9.836 -13.797 5.238 1 98.75 122 PHE B O 1
ATOM 1915 N N . GLU B 1 123 ? -9.25 -15.758 6.027 1 98.31 123 GLU B N 1
ATOM 1916 C CA . GLU B 1 123 ? -10.617 -16.062 6.422 1 98.31 123 GLU B CA 1
ATOM 1917 C C . GLU B 1 123 ? -11.102 -15.133 7.523 1 98.31 123 GLU B C 1
ATOM 1919 O O . GLU B 1 123 ? -12.305 -14.984 7.738 1 98.31 123 GLU B O 1
ATOM 1924 N N . ARG B 1 124 ? -10.195 -14.484 8.156 1 97.81 124 ARG B N 1
ATOM 1925 C CA . ARG B 1 124 ? -10.516 -13.539 9.227 1 97.81 124 ARG B CA 1
ATOM 1926 C C . ARG B 1 124 ? -11.117 -12.258 8.656 1 97.81 124 ARG B C 1
ATOM 1928 O O . ARG B 1 124 ? -11.68 -11.453 9.391 1 97.81 124 ARG B O 1
ATOM 1935 N N . VAL B 1 125 ? -10.938 -12.086 7.367 1 98.69 125 VAL B N 1
ATOM 1936 C CA . VAL B 1 125 ? -11.367 -10.836 6.742 1 98.69 125 VAL B CA 1
ATOM 1937 C C . VAL B 1 125 ? -12.812 -10.961 6.277 1 98.69 125 VAL B C 1
ATOM 1939 O O . VAL B 1 125 ? -13.109 -11.695 5.332 1 98.69 125 VAL B O 1
ATOM 1942 N N . GLY B 1 126 ? -13.711 -10.195 6.902 1 97.81 126 GLY B N 1
ATOM 1943 C CA . GLY B 1 126 ? -15.117 -10.188 6.52 1 97.81 126 GLY B CA 1
ATOM 1944 C C . GLY B 1 126 ? -15.336 -9.719 5.094 1 97.81 126 GLY B C 1
ATOM 1945 O O . GLY B 1 126 ? -14.75 -8.719 4.664 1 97.81 126 GLY B O 1
ATOM 1946 N N . GLY B 1 127 ? -16.172 -10.438 4.352 1 97.44 127 GLY B N 1
ATOM 1947 C CA . GLY B 1 127 ? -16.578 -10.016 3.018 1 97.44 127 GLY B CA 1
ATOM 1948 C C . GLY B 1 127 ? -15.617 -10.477 1.936 1 97.44 127 GLY B C 1
ATOM 1949 O O . GLY B 1 127 ? -15.859 -10.258 0.748 1 97.44 127 GLY B O 1
ATOM 1950 N N . LEU B 1 128 ? -14.555 -11.078 2.344 1 98.44 128 LEU B N 1
ATOM 1951 C CA . LEU B 1 128 ? -13.555 -11.516 1.377 1 98.44 128 LEU B CA 1
ATOM 1952 C C . LEU B 1 128 ? -13.93 -12.867 0.778 1 98.44 128 LEU B C 1
ATOM 1954 O O . LEU B 1 128 ? -14.266 -13.805 1.509 1 98.44 128 LEU B O 1
ATOM 1958 N N . ARG B 1 129 ? -13.961 -12.961 -0.552 1 98.06 129 ARG B N 1
ATOM 1959 C CA . ARG B 1 129 ? -14.148 -14.219 -1.265 1 98.06 129 ARG B CA 1
ATOM 1960 C C . ARG B 1 129 ? -12.812 -14.875 -1.583 1 98.06 129 ARG B C 1
ATOM 1962 O O . ARG B 1 129 ? -11.969 -14.281 -2.256 1 98.06 129 ARG B O 1
ATOM 1969 N N . LEU B 1 130 ? -12.695 -16.141 -1.165 1 98.5 130 LEU B N 1
ATOM 1970 C CA . LEU B 1 130 ? -11.383 -16.766 -1.235 1 98.5 130 LEU B CA 1
ATOM 1971 C C . LEU B 1 130 ? -11.398 -17.953 -2.184 1 98.5 130 LEU B C 1
ATOM 1973 O O . LEU B 1 130 ? -12.383 -18.703 -2.24 1 98.5 130 LEU B O 1
ATOM 1977 N N . GLU B 1 131 ? -10.336 -18.078 -2.881 1 98.25 131 GLU B N 1
ATOM 1978 C CA . GLU B 1 131 ? -9.977 -19.328 -3.549 1 98.25 131 GLU B CA 1
ATOM 1979 C C . GLU B 1 131 ? -8.523 -19.688 -3.291 1 98.25 131 GLU B C 1
ATOM 1981 O O . GLU B 1 131 ? -7.684 -18.812 -3.074 1 98.25 131 GLU B O 1
ATOM 1986 N N . ASN B 1 132 ? -8.266 -20.938 -3.248 1 98.56 132 ASN B N 1
ATOM 1987 C CA . ASN B 1 132 ? -6.922 -21.516 -3.205 1 98.56 132 ASN B CA 1
ATOM 1988 C C . ASN B 1 132 ? -6.629 -22.344 -4.449 1 98.56 132 ASN B C 1
ATOM 1990 O O . ASN B 1 132 ? -7.23 -23.406 -4.652 1 98.56 132 ASN B O 1
ATOM 1994 N N . TRP B 1 133 ? -5.711 -21.891 -5.219 1 98.12 133 TRP B N 1
ATOM 1995 C CA . TRP B 1 133 ? -5.441 -22.516 -6.508 1 98.12 133 TRP B CA 1
ATOM 1996 C C . TRP B 1 133 ? -4.344 -23.578 -6.379 1 98.12 133 TRP B C 1
ATOM 1998 O O . TRP B 1 133 ? -4.082 -24.328 -7.324 1 98.12 133 TRP B O 1
ATOM 2008 N N . ARG B 1 134 ? -3.623 -23.531 -5.223 1 93.69 134 ARG B N 1
ATOM 2009 C CA . ARG B 1 134 ? -2.605 -24.562 -4.98 1 93.69 134 ARG B CA 1
ATOM 2010 C C . ARG B 1 134 ? -3.244 -25.922 -4.754 1 93.69 134 ARG B C 1
ATOM 2012 O O . ARG B 1 134 ? -2.641 -26.953 -5.062 1 93.69 134 ARG B O 1
ATOM 2019 N N . SER B 1 135 ? -4.383 -25.953 -4.168 1 78.69 135 SER B N 1
ATOM 2020 C CA . SER B 1 135 ? -5.02 -27.219 -3.777 1 78.69 135 SER B CA 1
ATOM 2021 C C . SER B 1 135 ? -5.746 -27.859 -4.957 1 78.69 135 SER B C 1
ATOM 2023 O O . SER B 1 135 ? -6.172 -27.156 -5.879 1 78.69 135 SER B O 1
#

Radius of gyration: 19.05 Å; Cα contacts (8 Å, |Δi|>4): 481; chains: 2; bounding box: 43×56×41 Å

Sequence (270 aa):
MTFVYLLDTCTVSDFAKAQPGVIARIKSTAPTLVSISSITVMEIECGLQFNPKRAEKVAPVLAAFVDSVQILPLSLEDARAAGAIRAGLTKQGRPIGAYDVLLAGCAVCRGLIFVTSNTTEFERVGGLRLENWRSMTFVYLLDTCTVSDFAKAQPGVIARIKSTAPTLVSISSITVMEIECGLQFNPKRAEKVAPVLAAFVDSVQILPLSLEDARAAGAIRAGLTKQGRPIGAYDVLLAGCAVCRGLIFVTSNTTEFERVGGLRLENWRS

Foldseek 3Di:
DQAAEEEDLVLLVCVLVPQPLSVVVVVVHQQARYEYEVLSVVVVVVVCVVDVVVVVRRVVVSVVSNVRHHYHYQDPQLVVQLVVQQVVCVVVVQHDDPSVSSSQSVCQSVVHEYEDPPCVNCVSGPNHHYDYRSD/DQAAEEEDLVLLVCVLVPQPLSVVVVVVHQQARYEYEVLSVVVVVVVCVVDVVVVVRRVVVSVVSNVRHHYHYQDPQLVVQLVVQQVVCVVVVQHDDPSVSSSQSVCQSVVHEYEDPPCVNCVSGPNHHYDYRSD